Protein AF-A0A8B9MNI0-F1 (afdb_monomer)

Structure (mmCIF, N/CA/C/O backbone):
data_AF-A0A8B9MNI0-F1
#
_entry.id   AF-A0A8B9MNI0-F1
#
loop_
_atom_site.group_PDB
_atom_site.id
_atom_site.type_symbol
_atom_site.label_atom_id
_atom_site.label_alt_id
_atom_site.label_comp_id
_atom_site.label_asym_id
_atom_site.label_entity_id
_atom_site.label_seq_id
_atom_site.pdbx_PDB_ins_code
_atom_site.Cartn_x
_atom_site.Cartn_y
_atom_site.Cartn_z
_atom_site.occupancy
_atom_site.B_iso_or_equiv
_atom_site.auth_seq_id
_atom_site.auth_comp_id
_atom_site.auth_asym_id
_atom_site.auth_atom_id
_atom_site.pdbx_PDB_model_num
ATOM 1 N N . MET A 1 1 ? -23.348 50.664 48.164 1.00 46.22 1 MET A N 1
ATOM 2 C CA . MET A 1 1 ? -23.813 49.387 47.582 1.00 46.22 1 MET A CA 1
ATOM 3 C C . MET A 1 1 ? -23.231 49.231 46.177 1.00 46.22 1 MET A C 1
ATOM 5 O O . MET A 1 1 ? -23.722 49.906 45.283 1.00 46.22 1 MET A O 1
ATOM 9 N N . PRO A 1 2 ? -22.186 48.412 45.959 1.00 49.03 2 PRO A N 1
ATOM 10 C CA . PRO A 1 2 ? -21.732 48.058 44.617 1.00 49.03 2 PRO A CA 1
ATOM 11 C C . PRO A 1 2 ? -21.825 46.535 44.429 1.00 49.03 2 PRO A C 1
ATOM 13 O O . PRO A 1 2 ? -20.986 45.795 44.926 1.00 49.03 2 PRO A O 1
ATOM 16 N N . GLY A 1 3 ? -22.872 46.048 43.762 1.00 51.72 3 GLY A N 1
ATOM 17 C CA . GLY A 1 3 ? -23.074 44.598 43.608 1.00 51.72 3 GLY A CA 1
ATOM 18 C C . GLY A 1 3 ? -23.876 44.162 42.386 1.00 51.72 3 GLY A C 1
ATOM 19 O O . GLY A 1 3 ? -24.250 43.001 42.310 1.00 51.72 3 GLY A O 1
ATOM 20 N N . CYS A 1 4 ? -24.163 45.058 41.435 1.00 55.59 4 CYS A N 1
ATOM 21 C CA . CYS A 1 4 ? -25.087 44.751 40.334 1.00 55.59 4 CYS A CA 1
ATOM 22 C C . CYS A 1 4 ? -24.452 44.694 38.932 1.00 55.59 4 CYS A C 1
ATOM 24 O O . CYS A 1 4 ? -25.080 44.175 38.018 1.00 55.59 4 CYS A O 1
ATOM 26 N N . SER A 1 5 ? -23.212 45.159 38.728 1.00 55.00 5 SER A N 1
ATOM 27 C CA . SER A 1 5 ? -22.658 45.289 37.362 1.00 55.00 5 SER A CA 1
ATOM 28 C C . SER A 1 5 ? -21.846 44.099 36.845 1.00 55.00 5 SER A C 1
ATOM 30 O O . SER A 1 5 ? -21.595 44.037 35.647 1.00 55.00 5 SER A O 1
ATOM 32 N N . VAL A 1 6 ? -21.440 43.143 37.688 1.00 53.91 6 VAL A N 1
ATOM 33 C CA . VAL A 1 6 ? -20.557 42.043 37.238 1.00 53.91 6 VAL A CA 1
ATOM 34 C C . VAL A 1 6 ? -21.345 40.847 36.681 1.00 53.91 6 VAL A C 1
ATOM 36 O O . VAL A 1 6 ? -20.860 40.160 35.786 1.00 53.91 6 VAL A O 1
ATOM 39 N N . LEU A 1 7 ? -22.595 40.630 37.117 1.00 50.59 7 LEU A N 1
ATOM 40 C CA . LEU A 1 7 ? -23.415 39.512 36.623 1.00 50.59 7 LEU A CA 1
ATOM 41 C C . LEU A 1 7 ? -23.910 39.695 35.178 1.00 50.59 7 LEU A C 1
ATOM 43 O O . LEU A 1 7 ? -24.101 38.707 34.474 1.00 50.59 7 LEU A O 1
ATOM 47 N N . ALA A 1 8 ? -24.087 40.934 34.712 1.00 51.97 8 ALA A N 1
ATOM 48 C CA . ALA A 1 8 ? -24.605 41.191 33.368 1.00 51.97 8 ALA A CA 1
ATOM 49 C C . ALA A 1 8 ? -23.581 40.883 32.258 1.00 51.97 8 ALA A C 1
ATOM 51 O O . ALA A 1 8 ? -23.971 40.511 31.155 1.00 51.97 8 ALA A O 1
ATOM 52 N N . LEU A 1 9 ? -22.274 40.981 32.542 1.00 50.59 9 LEU A N 1
ATOM 53 C CA . LEU A 1 9 ? -21.228 40.743 31.538 1.00 50.59 9 LEU A CA 1
ATOM 54 C C . LEU A 1 9 ? -20.961 39.246 31.289 1.00 50.59 9 LEU A C 1
ATOM 56 O O . LEU A 1 9 ? -20.555 38.871 30.193 1.00 50.59 9 LEU A O 1
ATOM 60 N N . ALA A 1 10 ? -21.224 38.383 32.277 1.00 52.00 10 ALA A N 1
ATOM 61 C CA . ALA A 1 10 ? -21.021 36.937 32.153 1.00 52.00 10 ALA A CA 1
ATOM 62 C C . ALA A 1 10 ? -22.116 36.242 31.319 1.00 52.00 10 ALA A C 1
ATOM 64 O O . ALA A 1 10 ? -21.840 35.242 30.659 1.00 52.00 10 ALA A O 1
ATOM 65 N N . LEU A 1 11 ? -23.343 36.782 31.297 1.00 51.12 11 LEU A N 1
ATOM 66 C CA . LEU A 1 11 ? -24.451 36.197 30.530 1.00 51.12 11 LEU A CA 1
ATOM 67 C C . LEU A 1 11 ? -24.366 36.467 29.017 1.00 51.12 11 LEU A C 1
ATOM 69 O O . LEU A 1 11 ? -24.890 35.684 28.229 1.00 51.12 11 LEU A O 1
ATOM 73 N N . VAL A 1 12 ? -23.692 37.541 28.593 1.00 51.78 12 VAL A N 1
ATOM 74 C CA . VAL A 1 12 ? -23.617 37.930 27.170 1.00 51.78 12 VAL A CA 1
ATOM 75 C C . VAL A 1 12 ? -22.608 37.076 26.385 1.00 51.78 12 VAL A C 1
ATOM 77 O O . VAL A 1 12 ? -22.742 36.922 25.174 1.00 51.78 12 VAL A O 1
ATOM 80 N N . LEU A 1 13 ? -21.646 36.433 27.058 1.00 50.34 13 LEU A N 1
ATOM 81 C CA . LEU A 1 13 ? -20.639 35.591 26.398 1.00 50.34 13 LEU A CA 1
ATOM 82 C C . LEU A 1 13 ? -21.162 34.199 25.976 1.00 50.34 13 LEU A C 1
ATOM 84 O O . LEU A 1 13 ? -20.493 33.509 25.213 1.00 50.34 13 LEU A O 1
ATOM 88 N N . CYS A 1 14 ? -22.351 33.787 26.436 1.00 53.28 14 CYS A N 1
ATOM 89 C CA . CYS A 1 14 ? -22.938 32.466 26.150 1.00 53.28 14 CYS A CA 1
ATOM 90 C C . CYS A 1 14 ? -23.853 32.421 24.909 1.00 53.28 14 CYS A C 1
ATOM 92 O O . CYS A 1 14 ? -24.431 31.377 24.623 1.00 53.28 14 CYS A O 1
ATOM 94 N N . LEU A 1 15 ? -24.002 33.529 24.173 1.00 57.31 15 LEU A N 1
ATOM 95 C CA . LEU A 1 15 ? -24.895 33.632 23.007 1.00 57.31 15 LEU A CA 1
ATOM 96 C C . LEU A 1 15 ? -24.154 33.769 21.670 1.00 57.31 15 LEU A C 1
ATOM 98 O O . LEU A 1 15 ? -24.774 34.093 20.658 1.00 57.31 15 LEU A O 1
ATOM 102 N N . LEU A 1 16 ? -22.839 33.532 21.635 1.00 61.72 16 LEU A N 1
ATOM 103 C CA . LEU A 1 16 ? -22.130 33.459 20.361 1.00 61.72 16 LEU A CA 1
ATOM 104 C C . LEU A 1 16 ? -22.585 32.181 19.634 1.00 61.72 16 LEU A C 1
ATOM 106 O O . LEU A 1 16 ? -22.369 31.089 20.165 1.00 61.72 16 LEU A O 1
ATOM 110 N N . PRO A 1 17 ? -23.231 32.281 18.455 1.00 66.38 17 PRO A N 1
ATOM 111 C CA . PRO A 1 17 ? -23.591 31.101 17.684 1.00 66.38 17 PRO A CA 1
ATOM 112 C C . PRO A 1 17 ? -22.322 30.285 17.405 1.00 66.38 17 PRO A C 1
ATOM 114 O O . PRO A 1 17 ? -21.260 30.884 17.188 1.00 66.38 17 PRO A O 1
ATOM 117 N N . PRO A 1 18 ? -22.397 28.939 17.428 1.00 66.81 18 PRO A N 1
ATOM 118 C CA . PRO A 1 18 ? -21.243 28.106 17.133 1.00 66.81 18 PRO A CA 1
ATOM 119 C C . PRO A 1 18 ? -20.629 28.573 15.816 1.00 66.81 18 PRO A C 1
ATOM 121 O O . PRO A 1 18 ? -21.330 28.751 14.817 1.00 66.81 18 PRO A O 1
ATOM 124 N N . CYS A 1 19 ? -19.318 28.829 15.842 1.00 79.00 19 CYS A N 1
ATOM 125 C CA . CYS A 1 19 ? -18.579 29.223 14.652 1.00 79.00 19 CYS A CA 1
ATOM 126 C C . CYS A 1 19 ? -18.910 28.231 13.531 1.00 79.00 19 CYS A C 1
ATOM 128 O O . CYS A 1 19 ? -18.904 27.020 13.757 1.00 79.00 19 CYS A O 1
ATOM 130 N N . THR A 1 20 ? -19.204 28.724 12.329 1.00 81.62 20 THR A N 1
ATOM 131 C CA . THR A 1 20 ? -19.620 27.892 11.186 1.00 81.62 20 THR A CA 1
ATOM 132 C C . THR A 1 20 ? -18.662 26.722 10.941 1.00 81.62 20 THR A C 1
ATOM 134 O O . THR A 1 20 ? -19.099 25.616 10.634 1.00 81.62 20 THR A O 1
ATOM 137 N N . GLY A 1 21 ? -17.360 26.923 11.174 1.00 81.75 21 GLY A N 1
ATOM 138 C CA . GLY A 1 21 ? -16.347 25.868 11.098 1.00 81.75 21 GLY A CA 1
ATOM 139 C C . GLY A 1 21 ? -16.541 24.725 12.103 1.00 81.75 21 GLY A C 1
ATOM 140 O O . GLY A 1 21 ? -16.346 23.567 11.742 1.00 81.75 21 GLY A O 1
ATOM 141 N N . GLN A 1 22 ? -16.973 25.019 13.333 1.00 86.88 22 GLN A N 1
ATOM 142 C CA . GLN A 1 22 ? -17.265 24.002 14.349 1.00 86.88 22 GLN A CA 1
ATOM 143 C C . GLN A 1 22 ? -18.490 23.172 13.950 1.00 86.88 22 GLN A C 1
ATOM 145 O O . GLN A 1 22 ? -18.445 21.947 14.002 1.00 86.88 22 GLN A O 1
ATOM 150 N N . HIS A 1 23 ? -19.531 23.831 13.440 1.00 91.25 23 HIS A N 1
ATOM 151 C CA . HIS A 1 23 ? -20.717 23.153 12.919 1.00 91.25 23 HIS A CA 1
ATOM 152 C C . HIS A 1 23 ? -20.380 22.224 11.737 1.00 91.25 23 HIS A C 1
ATOM 154 O O . HIS A 1 23 ? -20.809 21.073 11.704 1.00 91.25 23 HIS A O 1
ATOM 160 N N . HIS A 1 24 ? -19.569 22.680 10.773 1.00 94.62 24 HIS A N 1
ATOM 161 C CA . HIS A 1 24 ? -19.141 21.833 9.650 1.00 94.62 24 HIS A CA 1
ATOM 162 C C . HIS A 1 24 ? -18.286 20.644 10.091 1.00 94.62 24 HIS A C 1
ATOM 164 O O . HIS A 1 24 ? -18.394 19.563 9.513 1.00 94.62 24 HIS A O 1
ATOM 170 N N . ARG A 1 25 ? -17.448 20.829 11.116 1.00 94.50 25 ARG A N 1
ATOM 171 C CA . ARG A 1 25 ? -16.658 19.745 11.697 1.00 94.50 25 ARG A CA 1
ATOM 172 C C . ARG A 1 25 ? -17.546 18.693 12.358 1.00 94.50 25 ARG A C 1
ATOM 174 O O . ARG A 1 25 ? -17.374 17.512 12.076 1.00 94.50 25 ARG A O 1
ATOM 181 N N . GLU A 1 26 ? -18.480 19.111 13.206 1.00 95.00 26 GLU A N 1
ATOM 182 C CA . GLU A 1 26 ? -19.417 18.207 13.885 1.00 95.00 26 GLU A CA 1
ATOM 183 C C . GLU A 1 26 ? -20.261 17.425 12.875 1.00 95.00 26 GLU A C 1
ATOM 185 O O . GLU A 1 26 ? -20.434 16.214 13.008 1.00 95.00 26 GLU A O 1
ATOM 190 N N . GLU A 1 27 ? -20.711 18.090 11.808 1.00 95.94 27 GLU A N 1
ATOM 191 C CA . GLU A 1 27 ? -21.435 17.437 10.720 1.00 95.94 27 GLU A CA 1
ATOM 192 C C . GLU A 1 27 ? -20.565 16.409 9.980 1.00 95.94 27 GLU A C 1
ATOM 194 O O . GLU A 1 27 ? -21.020 15.297 9.700 1.00 95.94 27 GLU A O 1
ATOM 199 N N . ALA A 1 28 ? -19.296 16.729 9.711 1.00 96.88 28 ALA A N 1
ATOM 200 C CA . ALA A 1 28 ? -18.362 15.779 9.114 1.00 96.88 28 ALA A CA 1
ATOM 201 C C . ALA A 1 28 ? -18.136 14.558 10.023 1.00 96.88 28 ALA A C 1
ATOM 203 O O . ALA A 1 28 ? -18.229 13.423 9.554 1.00 96.88 28 ALA A O 1
ATOM 204 N N . GLU A 1 29 ? -17.891 14.761 11.320 1.00 96.12 29 GLU A N 1
ATOM 205 C CA . GLU A 1 29 ? -17.715 13.680 12.305 1.00 96.12 29 GLU A CA 1
ATOM 206 C C . GLU A 1 29 ? -18.982 12.806 12.409 1.00 96.12 29 GLU A C 1
ATOM 208 O O . GLU A 1 29 ? -18.899 11.570 12.430 1.00 96.12 29 GLU A O 1
ATOM 213 N N . ARG A 1 30 ? -20.173 13.421 12.372 1.00 96.00 30 ARG A N 1
ATOM 214 C CA . ARG A 1 30 ? -21.464 12.716 12.348 1.00 96.00 30 ARG A CA 1
ATOM 215 C C . ARG A 1 30 ? -21.604 11.829 11.110 1.00 96.00 30 ARG A C 1
ATOM 217 O O . ARG A 1 30 ? -21.964 10.656 11.240 1.00 96.00 30 ARG A O 1
ATOM 224 N N . ILE A 1 31 ? -21.300 12.354 9.921 1.00 97.00 31 ILE A N 1
ATOM 225 C CA . ILE A 1 31 ? -21.330 11.581 8.669 1.00 97.00 31 ILE A CA 1
ATOM 226 C C . ILE A 1 31 ? -20.333 10.422 8.751 1.00 97.00 31 ILE A C 1
ATOM 228 O O . ILE A 1 31 ? -20.716 9.268 8.539 1.00 97.00 31 ILE A O 1
ATOM 232 N N . MET A 1 32 ? -19.086 10.699 9.135 1.00 96.81 32 MET A N 1
ATOM 233 C CA . MET A 1 32 ? -18.009 9.705 9.169 1.00 96.81 32 MET A CA 1
ATOM 234 C C . MET A 1 32 ? -18.203 8.615 10.233 1.00 96.81 32 MET A C 1
ATOM 236 O O . MET A 1 32 ? -17.633 7.534 10.119 1.00 96.81 32 MET A O 1
ATOM 240 N N . THR A 1 33 ? -19.047 8.847 11.240 1.00 91.81 33 THR A N 1
ATOM 241 C CA . THR A 1 33 ? -19.451 7.805 12.201 1.00 91.81 33 THR A CA 1
ATOM 242 C C . THR A 1 33 ? -20.285 6.698 11.540 1.00 91.81 33 THR A C 1
ATOM 244 O O . THR A 1 33 ? -20.232 5.548 11.969 1.00 91.81 33 THR A O 1
ATOM 247 N N . THR A 1 34 ? -21.037 7.027 10.484 1.00 90.81 34 THR A N 1
ATOM 248 C CA . THR A 1 34 ? -21.865 6.065 9.726 1.00 90.81 34 THR A CA 1
ATOM 249 C C . THR A 1 34 ? -21.247 5.662 8.391 1.00 90.81 34 THR A C 1
ATOM 251 O O . THR A 1 34 ? -21.495 4.561 7.908 1.00 90.81 34 THR A O 1
ATOM 254 N N . THR A 1 35 ? -20.421 6.536 7.813 1.00 94.50 35 THR A N 1
ATOM 255 C CA . THR A 1 35 ? -19.722 6.328 6.540 1.00 94.50 35 THR A CA 1
ATOM 256 C C . THR A 1 35 ? -18.230 6.625 6.723 1.00 94.50 35 THR A C 1
ATOM 258 O O . THR A 1 35 ? -17.768 7.701 6.339 1.00 94.50 35 THR A O 1
ATOM 261 N N . PRO A 1 36 ? -17.469 5.710 7.350 1.00 96.62 36 PRO A N 1
ATOM 262 C CA . PRO A 1 36 ? -16.041 5.903 7.565 1.00 96.62 36 PRO A CA 1
ATOM 263 C C . PRO A 1 36 ? -15.267 6.078 6.255 1.00 96.62 36 PRO A C 1
ATOM 265 O O . PRO A 1 36 ? -15.647 5.540 5.211 1.00 96.62 36 PRO A O 1
ATOM 268 N N . VAL A 1 37 ? -14.130 6.771 6.324 1.00 97.75 37 VAL A N 1
ATOM 269 C CA . VAL A 1 37 ? -13.224 6.915 5.178 1.00 97.75 37 VAL A CA 1
ATOM 270 C C . VAL A 1 37 ? -12.655 5.555 4.770 1.00 97.75 37 VAL A C 1
ATOM 272 O O . VAL A 1 37 ? -12.216 4.776 5.620 1.00 97.75 37 VAL A O 1
ATOM 275 N N . ILE A 1 38 ? -12.623 5.310 3.456 1.00 98.00 38 ILE A N 1
ATOM 276 C CA . ILE A 1 38 ? -11.788 4.282 2.828 1.00 98.00 38 ILE A CA 1
ATOM 277 C C . ILE A 1 38 ? -10.636 4.997 2.130 1.00 98.00 38 ILE A C 1
ATOM 279 O O . ILE A 1 38 ? -10.802 5.539 1.033 1.00 98.00 38 ILE A O 1
ATOM 283 N N . ASP A 1 39 ? -9.474 5.012 2.773 1.00 97.75 39 ASP A N 1
ATOM 284 C CA . ASP A 1 39 ? -8.270 5.562 2.167 1.00 97.75 39 ASP A CA 1
ATOM 285 C C . ASP A 1 39 ? -7.639 4.547 1.203 1.00 97.75 39 ASP A C 1
ATOM 287 O O . ASP A 1 39 ? -7.612 3.337 1.447 1.00 97.75 39 ASP A O 1
ATOM 291 N N . GLY A 1 40 ? -7.178 5.046 0.057 1.00 93.31 40 GLY A N 1
ATOM 292 C CA . GLY A 1 40 ? -6.722 4.189 -1.031 1.00 93.31 40 GLY A CA 1
ATOM 293 C C . GLY A 1 40 ? -5.228 3.923 -1.073 1.00 93.31 40 GLY A C 1
ATOM 294 O O . GLY A 1 40 ? -4.828 3.183 -1.966 1.00 93.31 40 GLY A O 1
ATOM 295 N N . HIS A 1 41 ? -4.420 4.550 -0.213 1.00 97.12 41 HIS A N 1
ATOM 296 C CA . HIS A 1 41 ? -2.971 4.397 -0.264 1.00 97.12 41 HIS A CA 1
ATOM 297 C C . HIS A 1 41 ? -2.271 4.927 1.000 1.00 97.12 41 HIS A C 1
ATOM 299 O O . HIS A 1 41 ? -2.224 6.133 1.234 1.00 97.12 41 HIS A O 1
ATOM 305 N N . ASN A 1 42 ? -1.652 4.038 1.784 1.00 98.50 42 ASN A N 1
ATOM 306 C CA . ASN A 1 42 ? -0.872 4.420 2.966 1.00 98.50 42 ASN A CA 1
ATOM 307 C C . ASN A 1 42 ? 0.400 3.573 3.112 1.00 98.50 42 ASN A C 1
ATOM 309 O O . ASN A 1 42 ? 0.327 2.348 3.236 1.00 98.50 42 ASN A O 1
ATOM 313 N N . ASP A 1 43 ? 1.551 4.244 3.167 1.00 98.44 43 ASP A N 1
ATOM 314 C CA . ASP A 1 43 ? 2.895 3.650 3.228 1.00 98.44 43 ASP A CA 1
ATOM 315 C C . ASP A 1 43 ? 3.362 3.242 4.635 1.00 98.44 43 ASP A C 1
ATOM 317 O O . ASP A 1 43 ? 4.564 3.132 4.901 1.00 98.44 43 ASP A O 1
ATOM 321 N N . LEU A 1 44 ? 2.448 3.009 5.585 1.00 98.75 44 LEU A N 1
ATOM 322 C CA . LEU A 1 44 ? 2.832 2.485 6.900 1.00 98.75 44 LEU A CA 1
ATOM 323 C C . LEU A 1 44 ? 3.696 1.205 6.805 1.00 98.75 44 LEU A C 1
ATOM 325 O O . LEU A 1 44 ? 4.701 1.156 7.518 1.00 98.75 44 LEU A O 1
ATOM 329 N N . PRO A 1 45 ? 3.418 0.216 5.924 1.00 98.75 45 PRO A N 1
ATOM 330 C CA . PRO A 1 45 ? 4.290 -0.953 5.772 1.00 98.75 45 PRO A CA 1
ATOM 331 C C . PRO A 1 45 ? 5.735 -0.592 5.408 1.00 98.75 45 PRO A C 1
ATOM 333 O O . PRO A 1 45 ? 6.676 -1.195 5.924 1.00 98.75 45 PRO A O 1
ATOM 336 N N . TRP A 1 46 ? 5.942 0.427 4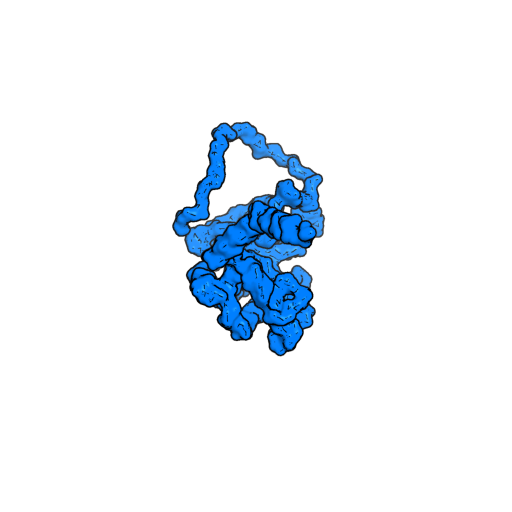.568 1.00 98.62 46 TRP A N 1
ATOM 337 C CA . TRP A 1 46 ? 7.282 0.914 4.234 1.00 98.62 46 TRP A CA 1
ATOM 338 C C . TRP A 1 46 ? 7.984 1.551 5.441 1.00 98.62 46 TRP A C 1
ATOM 340 O O . TRP A 1 46 ? 9.179 1.338 5.656 1.00 98.62 46 TRP A O 1
ATOM 350 N N . GLN A 1 47 ? 7.249 2.291 6.278 1.00 98.62 47 GLN A N 1
ATOM 351 C CA . GLN A 1 47 ? 7.800 2.840 7.524 1.00 98.62 47 GLN A CA 1
ATOM 352 C C . GLN A 1 47 ? 8.206 1.737 8.507 1.00 98.62 47 GLN A C 1
ATOM 354 O O . GLN A 1 47 ? 9.248 1.862 9.153 1.00 98.62 47 GLN A O 1
ATOM 359 N N . LEU A 1 48 ? 7.422 0.659 8.600 1.00 98.69 48 LEU A N 1
ATOM 360 C CA . LEU A 1 48 ? 7.729 -0.492 9.453 1.00 98.69 48 LEU A CA 1
ATOM 361 C C . LEU A 1 48 ? 9.000 -1.218 8.995 1.00 98.69 48 LEU A C 1
ATOM 363 O O . LEU A 1 48 ? 9.843 -1.562 9.830 1.00 98.69 48 LEU A O 1
ATOM 367 N N . LEU A 1 49 ? 9.195 -1.359 7.682 1.00 98.50 49 LEU A N 1
ATOM 368 C CA . LEU A 1 49 ? 10.435 -1.888 7.119 1.00 98.50 49 LEU A CA 1
ATOM 369 C C . LEU A 1 49 ? 11.616 -0.964 7.427 1.00 98.50 49 LEU A C 1
ATOM 371 O O . LEU A 1 49 ? 12.594 -1.394 8.032 1.00 98.50 49 LEU A O 1
ATOM 375 N N . LYS A 1 50 ? 11.522 0.322 7.071 1.00 98.12 50 LYS A N 1
ATOM 376 C CA . LYS A 1 50 ? 12.635 1.271 7.234 1.00 98.12 50 LYS A CA 1
ATOM 377 C C . LYS A 1 50 ? 13.079 1.462 8.680 1.00 98.12 50 LYS A C 1
ATOM 379 O O . LYS A 1 50 ? 14.268 1.639 8.921 1.00 98.12 50 LYS A O 1
ATOM 384 N N . LYS A 1 51 ? 12.135 1.524 9.621 1.00 98.19 51 LYS A N 1
ATOM 385 C CA . LYS A 1 51 ? 12.431 1.856 11.023 1.00 98.19 51 LYS A CA 1
ATOM 386 C C . LYS A 1 51 ? 12.760 0.625 11.860 1.00 98.19 51 LYS A C 1
ATOM 388 O O . LYS A 1 51 ? 13.556 0.734 12.784 1.00 98.19 51 LYS A O 1
ATOM 393 N N . PHE A 1 52 ? 12.151 -0.520 11.551 1.00 98.38 52 PHE A N 1
ATOM 394 C CA . PHE A 1 52 ? 12.164 -1.689 12.438 1.00 98.38 52 PHE A CA 1
ATOM 395 C C . PHE A 1 52 ? 12.519 -2.993 11.723 1.00 98.38 52 PHE A C 1
ATOM 397 O O . PHE A 1 52 ? 12.461 -4.059 12.333 1.00 98.38 52 PHE A O 1
ATOM 404 N N . ASN A 1 53 ? 12.845 -2.941 10.429 1.00 98.38 53 ASN A N 1
ATOM 405 C CA . ASN A 1 53 ? 13.066 -4.119 9.597 1.00 98.38 53 ASN A CA 1
ATOM 406 C C . ASN A 1 53 ? 11.923 -5.151 9.734 1.00 98.38 53 ASN A C 1
ATOM 408 O O . ASN A 1 53 ? 12.163 -6.344 9.902 1.00 98.38 53 ASN A O 1
ATOM 412 N N . ASN A 1 54 ? 10.673 -4.665 9.764 1.00 98.56 54 ASN A N 1
ATOM 413 C CA . ASN A 1 54 ? 9.440 -5.451 9.936 1.00 98.56 54 ASN A CA 1
ATOM 414 C C . ASN A 1 54 ? 9.304 -6.251 11.253 1.00 98.56 54 ASN A C 1
ATOM 416 O O . ASN A 1 54 ? 8.417 -7.111 11.376 1.00 98.56 54 ASN A O 1
ATOM 420 N N . GLN A 1 55 ? 10.113 -5.946 12.272 1.00 98.56 55 GLN A N 1
ATOM 421 C CA . GLN A 1 55 ? 10.036 -6.562 13.600 1.00 98.56 55 GLN A CA 1
ATOM 422 C C . GLN A 1 55 ? 8.921 -5.931 14.453 1.00 98.56 55 GLN A C 1
ATOM 424 O O . GLN A 1 55 ? 9.159 -5.104 15.328 1.00 98.56 55 GLN A O 1
ATOM 429 N N . LEU A 1 56 ? 7.675 -6.356 14.220 1.00 98.19 56 LEU A N 1
ATOM 430 C CA . LEU A 1 56 ? 6.473 -5.780 14.854 1.00 98.19 56 LEU A CA 1
ATOM 431 C C . LEU A 1 56 ? 6.385 -5.957 16.380 1.00 98.19 56 LEU A C 1
ATOM 433 O O . LEU A 1 56 ? 5.545 -5.332 17.019 1.00 98.19 56 LEU A O 1
ATOM 437 N N . ARG A 1 57 ? 7.212 -6.830 16.967 1.00 97.00 57 ARG A N 1
ATOM 438 C CA . ARG A 1 57 ? 7.230 -7.087 18.417 1.00 97.00 57 ARG A CA 1
ATOM 439 C C . ARG A 1 57 ? 8.173 -6.163 19.188 1.00 97.00 57 ARG A C 1
ATOM 441 O O . ARG A 1 57 ? 8.185 -6.227 20.414 1.00 97.00 57 ARG A O 1
ATOM 448 N N . LEU A 1 58 ? 8.947 -5.324 18.497 1.00 97.75 58 LEU A N 1
ATOM 449 C CA . LEU A 1 58 ? 9.740 -4.289 19.153 1.00 97.75 58 LEU A CA 1
ATOM 450 C C . LEU A 1 58 ? 8.801 -3.278 19.836 1.00 97.75 58 LEU A C 1
ATOM 452 O O . LEU A 1 58 ? 7.821 -2.861 19.210 1.00 97.75 58 LEU A O 1
ATOM 456 N N . PRO A 1 59 ? 9.068 -2.861 21.087 1.00 97.19 59 PRO A N 1
ATOM 457 C CA . PRO A 1 59 ? 8.243 -1.871 21.782 1.00 97.19 59 PRO A CA 1
ATOM 458 C C . PRO A 1 59 ? 8.039 -0.576 20.983 1.00 97.19 59 PRO A C 1
ATOM 460 O O . PRO A 1 59 ? 6.946 -0.010 20.983 1.00 97.19 59 PRO A O 1
ATOM 463 N N . GLU A 1 60 ? 9.063 -0.141 20.249 1.00 97.12 60 GLU A N 1
ATOM 464 C CA . GLU A 1 60 ? 9.068 1.067 19.418 1.00 97.12 60 GLU A CA 1
ATOM 465 C C . GLU A 1 60 ? 8.185 0.933 18.168 1.00 97.12 60 GLU A C 1
ATOM 467 O O . GLU A 1 60 ? 7.717 1.938 17.630 1.00 97.12 60 GLU A O 1
ATOM 472 N N . ALA A 1 61 ? 7.925 -0.301 17.722 1.00 97.81 61 ALA A N 1
ATOM 473 C CA . ALA A 1 61 ? 7.045 -0.613 16.597 1.00 97.81 61 ALA A CA 1
ATOM 474 C C . ALA A 1 61 ? 5.568 -0.744 17.013 1.00 97.81 61 ALA A C 1
ATOM 476 O O . ALA A 1 61 ? 4.709 -0.989 16.163 1.00 97.81 61 ALA A O 1
ATOM 477 N N . ASN A 1 62 ? 5.248 -0.582 18.303 1.00 98.38 62 ASN A N 1
ATOM 478 C CA . ASN A 1 62 ? 3.894 -0.774 18.799 1.00 98.38 62 ASN A CA 1
ATOM 479 C C . ASN A 1 62 ? 2.928 0.274 18.225 1.00 98.38 62 ASN A C 1
ATOM 481 O O . ASN A 1 62 ? 2.963 1.441 18.609 1.00 98.38 62 ASN A O 1
ATOM 485 N N . LEU A 1 63 ? 1.997 -0.145 17.368 1.00 98.50 63 LEU A N 1
ATOM 486 C CA . LEU A 1 63 ? 1.094 0.750 16.639 1.00 98.50 63 LEU A CA 1
ATOM 487 C C . LEU A 1 63 ? 0.116 1.543 17.515 1.00 98.50 63 LEU A C 1
ATOM 489 O O . LEU A 1 63 ? -0.466 2.513 17.029 1.00 98.50 63 LEU A O 1
ATOM 493 N N . THR A 1 64 ? -0.079 1.185 18.787 1.00 98.38 64 THR A N 1
ATOM 494 C CA . THR A 1 64 ? -0.877 2.010 19.712 1.00 98.38 64 THR A CA 1
ATOM 495 C C . THR A 1 64 ? -0.101 3.213 20.246 1.00 98.38 64 THR A C 1
ATOM 497 O O . THR A 1 64 ? -0.713 4.226 20.581 1.00 98.38 64 THR A O 1
ATOM 500 N N . LEU A 1 65 ? 1.230 3.117 20.285 1.00 97.94 65 LEU A N 1
ATOM 501 C CA . LEU A 1 65 ? 2.144 4.129 20.825 1.00 97.94 65 LEU A CA 1
ATOM 502 C C . LEU A 1 65 ? 3.071 4.729 19.757 1.00 97.94 65 LEU A C 1
ATOM 504 O O . LEU A 1 65 ? 3.784 5.691 20.038 1.00 97.94 65 LEU A O 1
ATOM 508 N N . LEU A 1 66 ? 3.052 4.183 18.537 1.00 97.75 66 LEU A N 1
ATOM 509 C CA . LEU A 1 66 ? 3.949 4.558 17.452 1.00 97.75 66 LEU A CA 1
ATOM 510 C C . LEU A 1 66 ? 3.863 6.060 17.180 1.00 97.75 66 LEU A C 1
ATOM 512 O O . LEU A 1 66 ? 2.784 6.611 16.938 1.00 97.75 66 LEU A O 1
ATOM 516 N N . ASN A 1 67 ? 5.019 6.712 17.179 1.00 94.06 67 ASN A N 1
ATOM 517 C CA . ASN A 1 67 ? 5.148 8.132 16.896 1.00 94.06 67 ASN A CA 1
ATOM 518 C C . ASN A 1 67 ? 6.173 8.380 15.777 1.00 94.06 67 ASN A C 1
ATOM 520 O O . ASN A 1 67 ? 6.925 7.487 15.391 1.00 94.06 67 ASN A O 1
ATOM 524 N N . GLY A 1 68 ? 6.187 9.590 15.214 1.00 94.12 68 GLY A N 1
ATOM 525 C CA . GLY A 1 68 ? 7.063 9.924 14.081 1.00 94.12 68 GLY A CA 1
ATOM 526 C C . GLY A 1 68 ? 6.621 9.319 12.740 1.00 94.12 68 GLY A C 1
ATOM 527 O O . GLY A 1 68 ? 7.416 9.238 11.806 1.00 94.12 68 GLY A O 1
ATOM 528 N N . THR A 1 69 ? 5.360 8.891 12.652 1.00 97.56 69 THR A N 1
ATOM 529 C CA . THR A 1 69 ? 4.651 8.486 11.430 1.00 97.56 69 THR A CA 1
ATOM 530 C C . THR A 1 69 ? 3.316 9.231 11.339 1.00 97.56 69 THR A C 1
ATOM 532 O O . THR A 1 69 ? 2.758 9.669 12.355 1.00 97.56 69 THR A O 1
ATOM 535 N N . HIS A 1 70 ? 2.758 9.361 10.134 1.00 98.19 70 HIS A N 1
ATOM 536 C CA . HIS A 1 70 ? 1.396 9.888 9.956 1.00 98.19 70 HIS A CA 1
ATOM 537 C C . HIS A 1 70 ? 0.325 8.913 10.462 1.00 98.19 70 HIS A C 1
ATOM 539 O O . HIS A 1 70 ? -0.754 9.341 10.863 1.00 98.19 70 HIS A O 1
ATOM 545 N N . THR A 1 71 ? 0.652 7.621 10.531 1.00 98.56 71 THR A N 1
ATOM 546 C CA . THR A 1 71 ? -0.299 6.554 10.851 1.00 98.56 71 THR A CA 1
ATOM 547 C C . THR A 1 71 ? 0.082 5.834 12.141 1.00 98.56 71 THR A C 1
ATOM 549 O O . THR A 1 71 ? 1.205 5.355 12.287 1.00 98.56 71 THR A O 1
ATOM 552 N N . ASN A 1 72 ? -0.874 5.745 13.063 1.00 98.62 72 ASN A N 1
ATOM 553 C CA . ASN A 1 72 ? -0.885 4.844 14.216 1.00 98.62 72 ASN A CA 1
ATOM 554 C C . ASN A 1 72 ? -2.357 4.538 14.574 1.00 98.62 72 ASN A C 1
ATOM 556 O O . ASN A 1 72 ? -3.265 5.172 14.027 1.00 98.62 72 ASN A O 1
ATOM 560 N N . ILE A 1 73 ? -2.615 3.587 15.474 1.00 98.75 73 ILE A N 1
ATOM 561 C CA . ILE A 1 73 ? -3.984 3.152 15.806 1.00 98.75 73 ILE A CA 1
ATOM 562 C C . ILE A 1 73 ? -4.849 4.315 16.341 1.00 98.75 73 ILE A C 1
ATOM 564 O O . ILE A 1 73 ? -5.934 4.538 15.798 1.00 98.75 73 ILE A O 1
ATOM 568 N N . PRO A 1 74 ? -4.401 5.122 17.328 1.00 98.62 74 PRO A N 1
ATOM 569 C CA . PRO A 1 74 ? -5.179 6.271 17.794 1.00 98.62 74 PRO A CA 1
ATOM 570 C C . PRO A 1 74 ? -5.513 7.297 16.701 1.00 98.62 74 PRO A C 1
ATOM 572 O O . PRO A 1 74 ? -6.616 7.845 16.696 1.00 98.62 74 PRO A O 1
ATOM 575 N N . LYS A 1 75 ? -4.583 7.567 15.775 1.00 98.56 75 LYS A N 1
ATOM 576 C CA . LYS A 1 75 ? -4.783 8.516 14.668 1.00 98.56 75 LYS A CA 1
ATOM 577 C C . LYS A 1 75 ? -5.814 8.002 13.666 1.00 98.56 75 LYS A C 1
ATOM 579 O O . LYS A 1 75 ? -6.660 8.788 13.255 1.00 98.56 75 LYS A O 1
ATOM 584 N N . LEU A 1 76 ? -5.797 6.707 13.333 1.00 98.56 76 LEU A N 1
ATOM 585 C CA . LEU A 1 76 ? -6.805 6.095 12.454 1.00 98.56 76 LEU A CA 1
ATOM 586 C C . LEU A 1 76 ? -8.215 6.239 13.035 1.00 98.56 76 LEU A C 1
ATOM 588 O O . LEU A 1 76 ? -9.122 6.693 12.341 1.00 98.56 76 LEU A O 1
ATOM 592 N N . HIS A 1 77 ? -8.381 5.929 14.324 1.00 97.62 77 HIS A N 1
ATOM 593 C CA . HIS A 1 77 ? -9.672 6.073 14.996 1.00 97.62 77 HIS A CA 1
ATOM 594 C C . HIS A 1 77 ? -10.130 7.532 15.065 1.00 97.62 77 HIS A C 1
ATOM 596 O O . HIS A 1 77 ? -11.280 7.824 14.750 1.00 97.62 77 HIS A O 1
ATOM 602 N N . ARG A 1 78 ? -9.232 8.460 15.420 1.00 97.00 78 ARG A N 1
ATOM 603 C CA . ARG A 1 78 ? -9.551 9.897 15.467 1.00 97.00 78 ARG A CA 1
ATOM 604 C C . ARG A 1 78 ? -9.897 10.467 14.088 1.00 97.00 78 ARG A C 1
ATOM 606 O O . ARG A 1 78 ? -10.689 11.394 14.002 1.00 97.00 78 ARG A O 1
ATOM 613 N N . GLY A 1 79 ? -9.297 9.931 13.028 1.00 97.19 79 GLY A N 1
ATOM 614 C CA . GLY A 1 79 ? -9.570 10.320 11.645 1.00 97.19 79 GLY A CA 1
ATOM 615 C C . GLY A 1 79 ? -10.792 9.642 11.025 1.00 97.19 79 GLY A C 1
ATOM 616 O O . GLY A 1 79 ? -11.022 9.835 9.838 1.00 97.19 79 GLY A O 1
ATOM 617 N N . HIS A 1 80 ? -11.544 8.834 11.784 1.00 97.69 80 HIS A N 1
ATOM 618 C CA . HIS A 1 80 ? -12.676 8.047 11.284 1.00 97.69 80 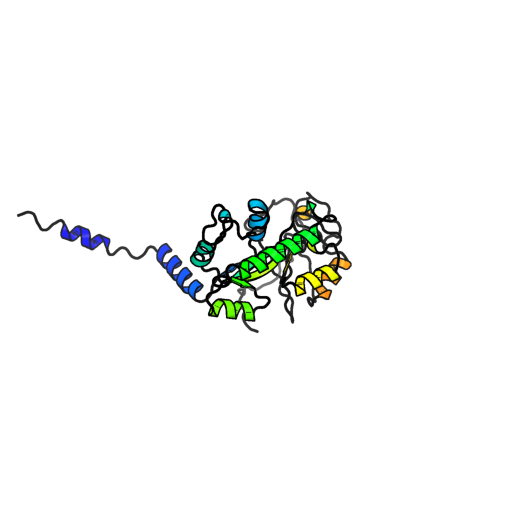HIS A CA 1
ATOM 619 C C . HIS A 1 80 ? -12.337 7.184 10.050 1.00 97.69 80 HIS A C 1
ATOM 621 O O . HIS A 1 80 ? -13.161 6.994 9.150 1.00 97.69 80 HIS A O 1
ATOM 627 N N . VAL A 1 81 ? -11.117 6.641 10.002 1.00 98.50 81 VAL A N 1
ATOM 628 C CA . VAL A 1 81 ? -10.713 5.701 8.952 1.00 98.50 81 VAL A CA 1
ATOM 629 C C . VAL A 1 81 ? -11.329 4.345 9.268 1.00 98.50 81 VAL A C 1
ATOM 631 O O . VAL A 1 81 ? -11.003 3.740 10.288 1.00 98.50 81 VAL A O 1
ATOM 634 N N . GLY A 1 82 ? -12.224 3.869 8.404 1.00 98.12 82 GLY A N 1
ATOM 635 C CA . GLY A 1 82 ? -12.821 2.536 8.522 1.00 98.12 82 GLY A CA 1
ATOM 636 C C . GLY A 1 82 ? -12.276 1.549 7.504 1.00 98.12 82 GLY A C 1
ATOM 637 O O . GLY A 1 82 ? -12.413 0.350 7.710 1.00 98.12 82 GLY A O 1
ATOM 638 N N . GLY A 1 83 ? -11.637 2.015 6.431 1.00 98.50 83 GLY A N 1
ATOM 639 C CA . GLY A 1 83 ? -10.949 1.170 5.463 1.00 98.50 83 GLY A CA 1
ATOM 640 C C . GLY A 1 83 ? -9.635 1.788 5.012 1.00 98.50 83 GLY A C 1
ATOM 641 O O . GLY A 1 83 ? -9.519 3.005 4.882 1.00 98.50 83 GLY A O 1
ATOM 642 N N . GLN A 1 84 ? -8.641 0.945 4.777 1.00 98.81 84 GLN A N 1
ATOM 643 C CA . GLN A 1 84 ? -7.315 1.357 4.355 1.00 98.81 84 GLN A CA 1
ATOM 644 C C . GLN A 1 84 ? -6.741 0.315 3.404 1.00 98.81 84 GLN A C 1
ATOM 646 O O . GLN A 1 84 ? -6.607 -0.860 3.752 1.00 98.81 84 GLN A O 1
ATOM 651 N N . PHE A 1 85 ? -6.337 0.767 2.224 1.00 98.50 85 PHE A N 1
ATOM 652 C CA . PHE A 1 85 ? -5.392 0.017 1.414 1.00 98.50 85 PHE A CA 1
ATOM 653 C C . PHE A 1 85 ? -3.969 0.330 1.871 1.00 98.50 85 PHE A C 1
ATOM 655 O O . PHE A 1 85 ? -3.501 1.468 1.773 1.00 98.50 85 PHE A O 1
ATOM 662 N N . TRP A 1 86 ? -3.299 -0.683 2.404 1.00 98.81 86 TRP A N 1
ATOM 663 C CA . TRP A 1 86 ? -1.904 -0.621 2.809 1.00 98.81 86 TRP A CA 1
ATOM 664 C C . TRP A 1 86 ? -1.016 -0.826 1.584 1.00 98.81 86 TRP A C 1
ATOM 666 O O . TRP A 1 86 ? -1.134 -1.847 0.897 1.00 98.81 86 TRP A O 1
ATOM 676 N N . SER A 1 87 ? -0.146 0.150 1.313 1.00 97.81 87 SER A N 1
ATOM 677 C CA . SER A 1 87 ? 0.784 0.079 0.188 1.00 97.81 87 SER A CA 1
ATOM 678 C C . SER A 1 87 ? 1.881 -0.940 0.481 1.00 97.81 87 SER A C 1
ATOM 680 O O . SER A 1 87 ? 2.657 -0.806 1.433 1.00 97.81 87 SER A O 1
ATOM 682 N N . VAL A 1 88 ? 1.940 -1.975 -0.349 1.00 98.38 88 VAL A N 1
ATOM 683 C CA . VAL A 1 88 ? 3.068 -2.898 -0.448 1.00 98.38 88 VAL A CA 1
ATOM 684 C C . VAL A 1 88 ? 3.978 -2.341 -1.532 1.00 98.38 88 VAL A C 1
ATOM 686 O O . VAL A 1 88 ? 3.896 -2.705 -2.705 1.00 98.38 88 VAL A O 1
ATOM 689 N N . TYR A 1 89 ? 4.800 -1.391 -1.104 1.00 98.00 89 TYR A N 1
ATOM 690 C CA . TYR A 1 89 ? 5.781 -0.698 -1.923 1.00 98.00 89 TYR A CA 1
ATOM 691 C C . TYR A 1 89 ? 7.161 -1.345 -1.804 1.00 98.00 89 TYR A C 1
ATOM 693 O O . TYR A 1 89 ? 7.617 -1.676 -0.702 1.00 98.00 89 TYR A O 1
ATOM 701 N N . VAL A 1 90 ? 7.855 -1.446 -2.939 1.00 97.94 90 VAL A N 1
ATOM 702 C CA . VAL A 1 90 ? 9.289 -1.740 -3.000 1.00 97.94 90 VAL A CA 1
ATOM 703 C C . VAL A 1 90 ? 9.988 -0.731 -3.921 1.00 97.94 90 VAL A C 1
ATOM 705 O O . VAL A 1 90 ? 9.451 -0.411 -4.985 1.00 97.94 90 VAL A O 1
ATOM 708 N N . PRO A 1 91 ? 11.181 -0.223 -3.561 1.00 98.12 91 PRO A N 1
ATOM 709 C CA . PRO A 1 91 ? 11.891 0.755 -4.383 1.00 98.12 91 PRO A CA 1
ATOM 710 C C . PRO A 1 91 ? 12.202 0.285 -5.810 1.00 98.12 91 PRO A C 1
ATOM 712 O O . PRO A 1 91 ? 12.445 -0.896 -6.050 1.00 98.12 91 PRO A O 1
ATOM 715 N N . CYS A 1 92 ? 12.234 1.221 -6.762 1.00 97.62 92 CYS A N 1
ATOM 716 C CA . CYS A 1 92 ? 12.502 0.933 -8.179 1.00 97.62 92 CYS A CA 1
ATOM 717 C C . CYS A 1 92 ? 13.865 0.266 -8.428 1.00 97.62 92 CYS A C 1
ATOM 719 O O . CYS A 1 92 ? 14.001 -0.533 -9.351 1.00 97.62 92 CYS A O 1
ATOM 721 N N . ASP A 1 93 ? 14.867 0.535 -7.590 1.00 97.94 93 ASP A N 1
ATOM 722 C CA . ASP A 1 93 ? 16.202 -0.066 -7.697 1.00 97.94 93 ASP A CA 1
ATOM 723 C C . ASP A 1 93 ? 16.241 -1.565 -7.339 1.00 97.94 93 ASP A C 1
ATOM 725 O O . ASP A 1 93 ? 17.279 -2.205 -7.538 1.00 97.94 93 ASP A O 1
ATOM 729 N N . THR A 1 94 ? 15.122 -2.124 -6.861 1.00 98.44 94 THR A N 1
ATOM 730 C CA . THR A 1 94 ? 14.910 -3.563 -6.628 1.00 98.44 94 THR A CA 1
ATOM 731 C C . THR A 1 94 ? 14.423 -4.308 -7.879 1.00 98.44 94 THR A C 1
ATOM 733 O O . THR A 1 94 ? 14.449 -5.543 -7.900 1.00 98.44 94 THR A O 1
ATOM 736 N N . GLN A 1 95 ? 13.997 -3.590 -8.930 1.00 98.25 95 GLN A N 1
ATOM 737 C CA . GLN A 1 95 ? 13.605 -4.182 -10.215 1.00 98.25 95 GLN A CA 1
ATOM 738 C C . GLN A 1 95 ? 14.769 -4.996 -10.804 1.00 98.25 95 GLN A C 1
ATOM 740 O O . GLN A 1 95 ? 15.920 -4.557 -10.763 1.00 98.25 95 GLN A O 1
ATOM 745 N N . ASN A 1 96 ? 14.473 -6.186 -11.341 1.00 96.94 96 ASN A N 1
ATOM 746 C CA . ASN A 1 96 ? 15.460 -7.169 -11.818 1.00 96.94 96 ASN A CA 1
ATOM 747 C C . ASN A 1 96 ? 16.462 -7.639 -10.738 1.00 96.94 96 ASN A C 1
ATOM 749 O O . ASN A 1 96 ? 17.545 -8.130 -11.063 1.00 96.94 96 ASN A O 1
ATOM 753 N N . LYS A 1 97 ? 16.133 -7.457 -9.452 1.00 98.38 97 LYS A N 1
ATOM 754 C CA . LYS A 1 97 ? 16.927 -7.915 -8.304 1.00 98.38 97 LYS A CA 1
ATOM 755 C C . LYS A 1 97 ? 16.056 -8.717 -7.338 1.00 98.38 97 LYS A C 1
ATOM 757 O O . LYS A 1 97 ? 15.815 -9.897 -7.554 1.00 98.38 97 LYS A O 1
ATOM 762 N N . ASP A 1 98 ? 15.584 -8.087 -6.265 1.00 98.31 98 ASP A N 1
ATOM 763 C CA . ASP A 1 98 ? 14.864 -8.723 -5.163 1.00 98.31 98 ASP A CA 1
ATOM 764 C C . ASP A 1 98 ? 13.437 -8.175 -4.973 1.00 98.31 98 ASP A C 1
ATOM 766 O O . ASP A 1 98 ? 12.825 -8.411 -3.929 1.00 98.31 98 ASP A O 1
ATOM 770 N N . ALA A 1 99 ? 12.874 -7.503 -5.990 1.00 98.62 99 ALA A N 1
ATOM 771 C CA . ALA A 1 99 ? 11.529 -6.915 -5.958 1.00 98.62 99 ALA A CA 1
ATOM 772 C C . ALA A 1 99 ? 10.442 -7.909 -5.512 1.00 98.62 99 ALA A C 1
ATOM 774 O O . ALA A 1 99 ? 9.677 -7.610 -4.594 1.00 98.62 99 ALA A O 1
ATOM 775 N N . VAL A 1 100 ? 10.397 -9.113 -6.100 1.00 98.69 100 VAL A N 1
ATOM 776 C CA . VAL A 1 100 ? 9.389 -10.138 -5.756 1.00 98.69 100 VAL A CA 1
ATOM 777 C C . VAL A 1 100 ? 9.509 -10.552 -4.289 1.00 98.69 100 VAL A C 1
ATOM 779 O O . VAL A 1 100 ? 8.515 -10.571 -3.565 1.00 98.69 100 VAL A O 1
ATOM 782 N N . LYS A 1 101 ? 10.735 -10.836 -3.826 1.00 98.75 101 LYS A N 1
ATOM 783 C CA . LYS A 1 101 ? 11.011 -11.226 -2.437 1.00 98.75 101 LYS A CA 1
ATOM 784 C C . LYS A 1 101 ? 10.553 -10.138 -1.466 1.00 98.75 101 LYS A C 1
ATOM 786 O O . LYS A 1 101 ? 9.799 -10.426 -0.542 1.00 98.75 101 LYS A O 1
ATOM 791 N N . ARG A 1 102 ? 10.975 -8.891 -1.687 1.00 98.75 102 ARG A N 1
ATOM 792 C CA . ARG A 1 102 ? 10.603 -7.764 -0.820 1.00 98.75 102 ARG A CA 1
ATOM 793 C C . ARG A 1 102 ? 9.101 -7.509 -0.833 1.00 98.75 102 ARG A C 1
ATOM 795 O O . ARG A 1 102 ? 8.531 -7.200 0.204 1.00 98.75 102 ARG A O 1
ATOM 802 N N . THR A 1 103 ? 8.445 -7.687 -1.977 1.00 98.81 103 THR A N 1
ATOM 803 C CA . THR A 1 103 ? 6.985 -7.556 -2.075 1.00 98.81 103 THR A CA 1
ATOM 804 C C . THR A 1 103 ? 6.291 -8.612 -1.218 1.00 98.81 103 THR A C 1
ATOM 806 O O . THR A 1 103 ? 5.366 -8.280 -0.484 1.00 98.81 103 THR A O 1
ATOM 809 N N . LEU A 1 104 ? 6.769 -9.862 -1.229 1.00 98.94 104 LEU A N 1
ATOM 810 C CA . LEU A 1 104 ? 6.264 -10.915 -0.340 1.00 98.94 104 LEU A CA 1
ATOM 811 C C . LEU A 1 104 ? 6.473 -10.572 1.144 1.00 98.94 104 LEU A C 1
ATOM 813 O O . LEU A 1 104 ? 5.545 -10.733 1.931 1.00 98.94 104 LEU A O 1
ATOM 817 N N . GLU A 1 105 ? 7.642 -10.049 1.525 1.00 98.88 105 GLU A N 1
ATOM 818 C CA . GLU A 1 105 ? 7.926 -9.600 2.902 1.00 98.88 105 GLU 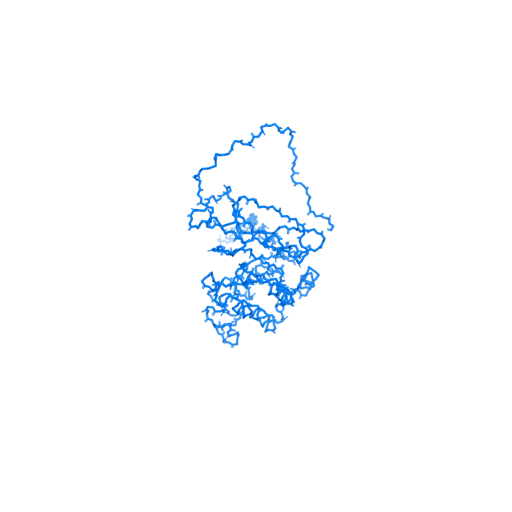A CA 1
ATOM 819 C C . GLU A 1 105 ? 7.011 -8.438 3.336 1.00 98.88 105 GLU A C 1
ATOM 821 O O . GLU A 1 105 ? 6.556 -8.382 4.480 1.00 98.88 105 GLU A O 1
ATOM 826 N N . GLN A 1 106 ? 6.697 -7.522 2.417 1.00 98.81 106 GLN A N 1
ATOM 827 C CA . GLN A 1 106 ? 5.787 -6.405 2.668 1.00 98.81 106 GLN A CA 1
ATOM 828 C C . GLN A 1 106 ? 4.306 -6.839 2.692 1.00 98.81 106 GLN A C 1
ATOM 830 O O . GLN A 1 106 ? 3.514 -6.273 3.441 1.00 98.81 106 GLN A O 1
ATOM 835 N N . ILE A 1 107 ? 3.914 -7.863 1.929 1.00 98.88 107 ILE A N 1
ATOM 836 C CA . ILE A 1 107 ? 2.595 -8.507 2.062 1.00 98.88 107 ILE A CA 1
ATOM 837 C C . ILE A 1 107 ? 2.485 -9.171 3.442 1.00 98.88 107 ILE A C 1
ATOM 839 O O . ILE A 1 107 ? 1.505 -8.964 4.159 1.00 98.88 107 ILE A O 1
ATOM 843 N N . ASP A 1 108 ? 3.515 -9.922 3.836 1.00 98.94 108 ASP A N 1
ATOM 844 C CA . ASP A 1 108 ? 3.597 -10.603 5.129 1.00 98.94 108 ASP A CA 1
ATOM 845 C C . ASP A 1 108 ? 3.475 -9.631 6.314 1.00 98.94 108 ASP A C 1
ATOM 847 O O . ASP A 1 108 ? 2.702 -9.886 7.239 1.00 98.94 108 ASP A O 1
ATOM 851 N N . VAL A 1 109 ? 4.163 -8.480 6.289 1.00 98.88 109 VAL A N 1
ATOM 852 C CA . VAL A 1 109 ? 4.068 -7.524 7.406 1.00 98.88 109 VAL A CA 1
ATOM 853 C C . VAL A 1 109 ? 2.654 -6.957 7.574 1.00 98.88 109 VAL A C 1
ATOM 855 O O . VAL A 1 109 ? 2.241 -6.722 8.710 1.00 98.88 109 VAL A O 1
ATOM 858 N N . VAL A 1 110 ? 1.882 -6.790 6.491 1.00 98.88 110 VAL A N 1
ATOM 859 C CA . VAL A 1 110 ? 0.475 -6.356 6.581 1.00 98.88 110 VAL A CA 1
ATOM 860 C C . VAL A 1 110 ? -0.393 -7.438 7.225 1.00 98.88 110 VAL A C 1
ATOM 862 O O . VAL A 1 110 ? -1.177 -7.127 8.126 1.00 98.88 110 VAL A O 1
ATOM 865 N N . HIS A 1 111 ? -0.219 -8.706 6.837 1.00 98.88 111 HIS A N 1
ATOM 866 C CA . HIS A 1 111 ? -0.936 -9.827 7.460 1.00 98.88 111 HIS A CA 1
ATOM 867 C C . HIS A 1 111 ? -0.614 -9.946 8.949 1.00 98.88 111 HIS A C 1
ATOM 869 O O . HIS A 1 111 ? -1.519 -9.895 9.785 1.00 98.88 111 HIS A O 1
ATOM 875 N N . ARG A 1 112 ? 0.675 -9.973 9.312 1.00 98.88 112 ARG A N 1
ATOM 876 C CA . ARG A 1 112 ? 1.103 -10.027 10.719 1.00 98.88 112 ARG A CA 1
ATOM 877 C C . ARG A 1 112 ? 0.652 -8.810 11.523 1.00 98.88 112 ARG A C 1
ATOM 879 O O . ARG A 1 112 ? 0.371 -8.933 12.713 1.00 98.88 112 ARG A O 1
ATOM 886 N N . MET A 1 113 ? 0.561 -7.634 10.902 1.00 98.75 113 MET A N 1
ATOM 887 C CA . MET A 1 113 ? 0.003 -6.438 11.539 1.00 98.75 113 MET A CA 1
ATOM 888 C C . MET A 1 113 ? -1.478 -6.631 11.888 1.00 98.75 113 MET A C 1
ATOM 890 O O . MET A 1 113 ? -1.884 -6.299 13.004 1.00 98.75 113 MET A O 1
ATOM 894 N N . CYS A 1 114 ? -2.280 -7.185 10.974 1.00 98.62 114 CYS A N 1
ATOM 895 C CA . CYS A 1 114 ? -3.676 -7.523 11.254 1.00 98.62 114 CYS A CA 1
ATOM 896 C C . CYS A 1 114 ? -3.805 -8.547 12.389 1.00 98.62 114 CYS A C 1
ATOM 898 O O . CYS A 1 114 ? -4.618 -8.362 13.295 1.00 98.62 114 CYS A O 1
ATOM 900 N N . GLU A 1 115 ? -2.988 -9.600 12.358 1.00 98.62 115 GLU A N 1
ATOM 901 C CA . GLU A 1 115 ? -2.979 -10.664 13.369 1.00 98.62 115 GLU A CA 1
ATOM 902 C C . GLU A 1 115 ? -2.565 -10.164 14.755 1.00 98.62 115 GLU A C 1
ATOM 904 O O . GLU A 1 115 ? -3.113 -10.609 15.763 1.00 98.62 115 GLU A O 1
ATOM 909 N N . LEU A 1 116 ? -1.615 -9.226 14.817 1.00 98.69 116 LEU A N 1
ATOM 910 C CA . LEU A 1 116 ? -1.121 -8.662 16.072 1.00 98.69 116 LEU A CA 1
ATOM 911 C C . LEU A 1 116 ? -2.124 -7.689 16.712 1.00 98.69 116 LEU A C 1
ATOM 913 O O . LEU A 1 116 ? -2.192 -7.592 17.938 1.00 98.69 116 LEU A O 1
ATOM 917 N N . TYR A 1 117 ? -2.934 -7.001 15.902 1.00 98.75 117 TYR A N 1
ATOM 918 C CA . TYR A 1 117 ? -3.937 -6.038 16.367 1.00 98.75 117 TYR A CA 1
ATOM 919 C C . TYR A 1 117 ? -5.356 -6.383 15.874 1.00 98.75 117 TYR A C 1
ATOM 921 O O . TYR A 1 117 ? -6.026 -5.544 15.262 1.00 98.75 117 TYR A O 1
ATOM 929 N N . PRO A 1 118 ? -5.893 -7.573 16.207 1.00 98.50 118 PRO A N 1
ATOM 930 C CA . PRO A 1 118 ? -7.142 -8.081 15.632 1.00 98.50 118 PRO A CA 1
ATOM 931 C C . PRO A 1 118 ? -8.384 -7.343 16.151 1.00 98.50 118 PRO A C 1
ATOM 933 O O . PRO A 1 118 ? -9.480 -7.483 15.602 1.00 98.50 118 PRO A O 1
ATOM 936 N N . LYS A 1 119 ? -8.237 -6.568 17.235 1.00 98.38 119 LYS A N 1
ATOM 937 C CA . LYS A 1 119 ? -9.279 -5.670 17.752 1.00 98.38 119 LYS A CA 1
ATOM 938 C C . LYS A 1 119 ? -9.427 -4.407 16.902 1.00 98.38 119 LYS A C 1
ATOM 940 O O . LYS A 1 119 ? -10.507 -3.832 16.891 1.00 98.38 119 LYS A O 1
ATOM 945 N N . THR A 1 120 ? -8.368 -3.996 16.208 1.00 98.69 120 THR A N 1
ATOM 946 C CA . THR A 1 120 ? -8.359 -2.790 15.374 1.00 98.69 120 THR A CA 1
ATOM 947 C C . THR A 1 120 ? -8.513 -3.134 13.904 1.00 98.69 120 THR A C 1
ATOM 949 O O . THR A 1 120 ? -9.343 -2.531 13.236 1.00 98.69 120 THR A O 1
ATOM 952 N N . PHE A 1 121 ? -7.736 -4.089 13.396 1.00 98.81 121 PHE A N 1
ATOM 953 C CA . PHE A 1 121 ? -7.668 -4.389 11.969 1.00 98.81 121 PHE A CA 1
ATOM 954 C C . PHE A 1 121 ? -8.450 -5.654 11.618 1.00 98.81 121 PHE A C 1
ATOM 956 O O . PHE A 1 121 ? -8.438 -6.643 12.353 1.00 98.81 121 PHE A O 1
ATOM 963 N N . ALA A 1 122 ? -9.102 -5.627 10.460 1.00 98.56 122 ALA A N 1
ATOM 964 C CA . ALA A 1 122 ? -9.653 -6.799 9.796 1.00 98.56 122 ALA A CA 1
ATOM 965 C C . ALA A 1 122 ? -9.015 -6.898 8.411 1.00 98.56 122 ALA A C 1
ATOM 967 O O . ALA A 1 122 ? -9.318 -6.081 7.546 1.00 98.56 122 ALA A O 1
ATOM 968 N N . CYS A 1 123 ? -8.123 -7.866 8.201 1.00 97.94 123 CYS A N 1
ATOM 969 C CA . CYS A 1 123 ? -7.581 -8.128 6.871 1.00 97.94 123 CYS A CA 1
ATOM 970 C C . CYS A 1 123 ? -8.688 -8.724 5.992 1.00 97.94 123 CYS A C 1
ATOM 972 O O . CYS A 1 123 ? -9.220 -9.791 6.298 1.00 97.94 123 CYS A O 1
ATOM 974 N N . VAL A 1 124 ? -9.073 -8.002 4.940 1.00 98.31 124 VAL A N 1
ATOM 975 C CA . VAL A 1 124 ? -10.201 -8.355 4.069 1.00 98.31 124 VAL A CA 1
ATOM 976 C C . VAL A 1 124 ? -9.807 -8.245 2.608 1.00 98.31 124 VAL A C 1
ATOM 978 O O . VAL A 1 124 ? -8.854 -7.559 2.241 1.00 98.31 124 VAL A O 1
ATOM 981 N N . VAL A 1 125 ? -10.556 -8.945 1.767 1.00 96.50 125 VAL A N 1
ATOM 982 C CA . VAL A 1 125 ? -10.200 -9.141 0.364 1.00 96.50 125 VAL A CA 1
ATOM 983 C C . VAL A 1 125 ? -11.331 -8.805 -0.605 1.00 96.50 125 VAL A C 1
ATOM 985 O O . VAL A 1 125 ? -11.191 -8.985 -1.810 1.00 96.50 125 VAL A O 1
ATOM 988 N N . ASP A 1 126 ? -12.461 -8.323 -0.113 1.00 93.31 126 ASP A N 1
ATOM 989 C CA . ASP A 1 126 ? -13.606 -7.962 -0.936 1.00 93.31 126 ASP A CA 1
ATOM 990 C C . ASP A 1 126 ? -14.451 -6.882 -0.251 1.00 93.31 126 ASP A C 1
ATOM 992 O O . ASP A 1 126 ? -14.227 -6.499 0.902 1.00 93.31 126 ASP A O 1
ATOM 996 N N . SER A 1 127 ? -15.419 -6.352 -0.995 1.00 95.06 127 SER A N 1
ATOM 997 C CA . SER A 1 127 ? -16.321 -5.301 -0.528 1.00 95.06 127 SER A CA 1
ATOM 998 C C . SER A 1 127 ? -17.236 -5.767 0.607 1.00 95.06 127 SER A C 1
ATOM 1000 O O . SER A 1 127 ? -17.535 -4.981 1.507 1.00 95.06 127 SER A O 1
ATOM 1002 N N . ALA A 1 128 ? -17.639 -7.040 0.616 1.00 97.88 128 ALA A N 1
ATOM 1003 C CA . ALA A 1 128 ? -18.426 -7.618 1.702 1.00 97.88 128 ALA A CA 1
ATOM 1004 C C . ALA A 1 128 ? -17.633 -7.626 3.020 1.00 97.88 128 ALA A C 1
ATOM 1006 O O . ALA A 1 128 ? -18.157 -7.229 4.061 1.00 97.88 128 ALA A O 1
ATOM 1007 N N . GLY A 1 129 ? -16.350 -7.984 2.974 1.00 97.81 129 GLY A N 1
ATOM 1008 C CA . GLY A 1 129 ? -15.432 -7.920 4.103 1.00 97.81 129 GLY A CA 1
ATOM 1009 C C . GLY A 1 129 ? -15.237 -6.493 4.614 1.00 97.81 129 GLY A C 1
ATOM 1010 O O . GLY A 1 129 ? -15.242 -6.279 5.826 1.00 97.81 129 GLY A O 1
ATOM 1011 N N . ILE A 1 130 ? -15.156 -5.495 3.723 1.00 98.00 130 ILE A N 1
ATOM 1012 C CA . ILE A 1 130 ? -15.130 -4.076 4.129 1.00 98.00 130 ILE A CA 1
ATOM 1013 C C . ILE A 1 130 ? -16.391 -3.723 4.930 1.00 98.00 130 ILE A C 1
ATOM 1015 O O . ILE A 1 130 ? -16.294 -3.157 6.019 1.00 98.00 130 ILE A O 1
ATOM 1019 N N . GLN A 1 131 ? -17.572 -4.098 4.433 1.00 97.62 131 GLN A N 1
ATOM 1020 C CA . GLN A 1 131 ? -18.836 -3.840 5.131 1.00 97.62 131 GLN A CA 1
ATOM 1021 C C . GLN A 1 131 ? -18.891 -4.537 6.501 1.00 97.62 131 GLN A C 1
ATOM 1023 O O . GLN A 1 131 ? -19.319 -3.931 7.484 1.00 97.62 131 GLN A O 1
ATOM 1028 N N . GLN A 1 132 ? -18.412 -5.780 6.599 1.00 97.94 132 GLN A N 1
ATOM 1029 C CA . GLN A 1 132 ? -18.336 -6.514 7.869 1.00 97.94 132 GLN A CA 1
ATOM 1030 C C . GLN A 1 132 ? -17.364 -5.866 8.863 1.00 97.94 132 GLN A C 1
ATOM 1032 O O . GLN A 1 132 ? -17.654 -5.792 10.062 1.00 97.94 132 GLN A O 1
ATOM 1037 N N . ALA A 1 133 ? -16.222 -5.364 8.386 1.00 98.06 133 ALA A N 1
ATOM 1038 C CA . ALA A 1 133 ? -15.270 -4.635 9.217 1.00 98.06 133 ALA A CA 1
ATOM 1039 C C . ALA A 1 133 ? -15.896 -3.352 9.780 1.00 98.06 133 ALA A C 1
ATOM 1041 O O . ALA A 1 133 ? -15.778 -3.101 10.980 1.00 98.06 133 ALA A O 1
ATOM 1042 N N . PHE A 1 134 ? -16.649 -2.608 8.960 1.00 97.00 134 PHE A N 1
ATOM 1043 C CA . PHE A 1 134 ? -17.374 -1.413 9.402 1.00 97.00 134 PHE A CA 1
ATOM 1044 C C . PHE A 1 134 ? -18.396 -1.750 10.494 1.00 97.00 134 PHE A C 1
ATOM 1046 O O . PHE A 1 134 ? -18.410 -1.109 11.544 1.00 97.00 134 PHE A O 1
ATOM 1053 N N . GLN A 1 135 ? -19.201 -2.800 10.291 1.00 96.38 135 GLN A N 1
ATOM 1054 C CA . GLN A 1 135 ? -20.169 -3.284 11.288 1.00 96.38 135 GLN A CA 1
ATOM 1055 C C . GLN A 1 135 ? -19.485 -3.701 12.597 1.00 96.38 135 GLN A C 1
ATOM 1057 O O . GLN A 1 135 ? -19.989 -3.431 13.687 1.00 96.38 135 GLN A O 1
ATOM 1062 N N . SER A 1 136 ? -18.300 -4.303 12.491 1.00 96.69 136 SER A N 1
ATOM 1063 C CA . SER A 1 136 ? -17.480 -4.725 13.631 1.00 96.69 136 SER A CA 1
ATOM 1064 C C . SER A 1 136 ? -16.647 -3.593 14.244 1.00 96.69 136 SER A C 1
ATOM 1066 O O . SER A 1 136 ? -15.861 -3.853 15.155 1.00 96.69 136 SER A O 1
ATOM 1068 N N . LYS A 1 137 ? -16.787 -2.350 13.755 1.00 96.44 137 LYS A N 1
ATOM 1069 C CA . LYS A 1 137 ? -16.005 -1.169 14.166 1.00 96.44 137 LYS A CA 1
ATOM 1070 C C . LYS A 1 137 ? -14.486 -1.372 14.060 1.00 96.44 137 LYS A C 1
ATOM 1072 O O . LYS A 1 137 ? -13.720 -0.832 14.859 1.00 96.44 137 LYS A O 1
ATOM 1077 N N . LYS A 1 138 ? -14.058 -2.155 13.070 1.00 98.44 138 LYS A N 1
ATOM 1078 C CA . LYS A 1 138 ? -12.654 -2.394 12.724 1.00 98.44 138 LYS A CA 1
ATOM 1079 C C . LYS A 1 138 ? -12.279 -1.605 11.477 1.00 98.44 138 LYS A C 1
ATOM 1081 O O . LYS A 1 138 ? -13.128 -1.289 10.648 1.00 98.44 138 LYS A O 1
ATOM 1086 N N . VAL A 1 139 ? -10.988 -1.352 11.325 1.00 98.75 139 VAL A N 1
ATOM 1087 C CA . VAL A 1 139 ? -10.407 -0.846 10.086 1.00 98.75 139 VAL A CA 1
ATOM 1088 C C . VAL A 1 139 ? -10.245 -2.022 9.121 1.00 98.75 139 VAL A C 1
ATOM 1090 O O . VAL A 1 139 ? -9.475 -2.947 9.389 1.00 98.75 139 VAL A O 1
ATOM 1093 N N . ALA A 1 140 ? -10.984 -1.998 8.014 1.00 98.81 140 ALA A N 1
ATOM 1094 C CA . ALA A 1 140 ? -10.809 -2.905 6.890 1.00 98.81 140 ALA A CA 1
ATOM 1095 C C . ALA A 1 140 ? -9.419 -2.686 6.280 1.00 98.81 140 ALA A C 1
ATOM 1097 O O . ALA A 1 140 ? -9.150 -1.642 5.693 1.00 98.81 140 ALA A O 1
ATOM 1098 N N . SER A 1 141 ? -8.536 -3.662 6.430 1.00 98.81 141 SER A N 1
ATOM 1099 C CA . SER A 1 141 ? -7.167 -3.635 5.933 1.00 98.81 141 SER A CA 1
ATOM 1100 C C . SER A 1 141 ? -7.095 -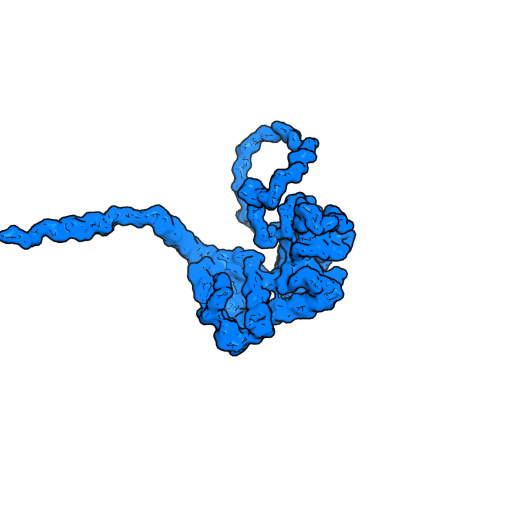4.430 4.637 1.00 98.81 141 SER A C 1
ATOM 1102 O O . SER A 1 141 ? -7.244 -5.650 4.650 1.00 98.81 141 SER A O 1
ATOM 1104 N N . LEU A 1 142 ? -6.864 -3.741 3.525 1.00 98.62 142 LEU A N 1
ATOM 1105 C CA . LEU A 1 142 ? -6.653 -4.348 2.213 1.00 98.62 142 LEU A CA 1
ATOM 1106 C C . LEU A 1 142 ? -5.212 -4.135 1.775 1.00 98.62 142 LEU A C 1
ATOM 1108 O O . LEU A 1 142 ? -4.536 -3.220 2.244 1.00 98.62 142 LEU A O 1
ATOM 1112 N N . ILE A 1 143 ? -4.749 -4.970 0.854 1.00 98.62 143 ILE A N 1
ATOM 1113 C CA . ILE A 1 143 ? -3.387 -4.906 0.335 1.00 98.62 143 ILE A CA 1
ATOM 1114 C C . ILE A 1 143 ? -3.417 -4.391 -1.096 1.00 98.62 143 ILE A C 1
ATOM 1116 O O . ILE A 1 143 ? -4.185 -4.882 -1.929 1.00 98.62 143 ILE A O 1
ATOM 1120 N N . GLY A 1 144 ? -2.536 -3.446 -1.400 1.00 96.81 144 GLY A N 1
ATOM 1121 C CA . GLY A 1 144 ? -2.297 -3.013 -2.763 1.00 96.81 144 GLY A CA 1
ATOM 1122 C C . GLY A 1 144 ? -0.812 -2.901 -3.069 1.00 96.81 144 GLY A C 1
ATOM 1123 O O . GLY A 1 144 ? -0.070 -2.271 -2.325 1.00 96.81 144 GLY A O 1
ATOM 1124 N N . VAL A 1 145 ? -0.380 -3.538 -4.153 1.00 98.00 145 VAL A N 1
ATOM 1125 C CA . VAL A 1 145 ? 1.026 -3.544 -4.579 1.00 98.00 145 VAL A CA 1
ATOM 1126 C C . VAL A 1 145 ? 1.332 -2.257 -5.334 1.00 98.00 145 VAL A C 1
ATOM 1128 O O . VAL A 1 145 ? 0.602 -1.905 -6.258 1.00 98.00 145 VAL A O 1
ATOM 1131 N N . GLU A 1 146 ? 2.407 -1.558 -4.981 1.00 96.62 146 GLU A N 1
ATOM 1132 C CA . GLU A 1 146 ? 2.810 -0.321 -5.652 1.00 96.62 146 GLU A CA 1
ATOM 1133 C C . GLU A 1 146 ? 4.007 -0.546 -6.583 1.00 96.62 146 GLU A C 1
ATOM 1135 O O . GLU A 1 146 ? 5.166 -0.506 -6.177 1.00 96.62 146 GLU A O 1
ATOM 1140 N N . GLY A 1 147 ? 3.698 -0.741 -7.866 1.00 95.50 147 GLY A N 1
ATOM 1141 C CA . GLY A 1 147 ? 4.663 -0.826 -8.955 1.00 95.50 147 GLY A CA 1
ATOM 1142 C C . GLY A 1 147 ? 4.720 -2.219 -9.574 1.00 95.50 147 GLY A C 1
ATOM 1143 O O . GLY A 1 147 ? 4.908 -3.224 -8.885 1.00 95.50 147 GLY A O 1
ATOM 1144 N N . GLY A 1 148 ? 4.571 -2.278 -10.898 1.00 96.00 148 GLY A N 1
ATOM 1145 C CA . GLY A 1 148 ? 4.536 -3.519 -11.667 1.00 96.00 148 GLY A CA 1
ATOM 1146 C C . GLY A 1 148 ? 5.866 -4.269 -11.714 1.00 96.00 148 GLY A C 1
ATOM 1147 O O . GLY A 1 148 ? 5.881 -5.461 -12.012 1.00 96.00 148 GLY A O 1
ATOM 1148 N N . HIS A 1 149 ? 6.981 -3.634 -11.343 1.00 98.00 149 HIS A N 1
ATOM 1149 C CA . HIS A 1 149 ? 8.262 -4.322 -11.152 1.00 98.00 149 HIS A CA 1
ATOM 1150 C C . HIS A 1 149 ? 8.187 -5.404 -10.065 1.00 98.00 149 HIS A C 1
ATOM 1152 O O . HIS A 1 149 ? 8.952 -6.363 -10.100 1.00 98.00 149 HIS A O 1
ATOM 1158 N N . SER A 1 150 ? 7.212 -5.310 -9.158 1.00 98.38 150 SER A N 1
ATOM 1159 C CA . SER A 1 150 ? 6.948 -6.304 -8.113 1.00 98.38 150 SER A CA 1
ATOM 1160 C C . SER A 1 150 ? 6.581 -7.689 -8.652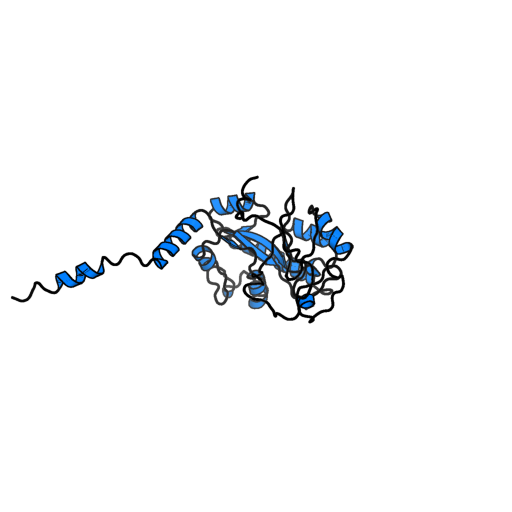 1.00 98.38 150 SER A C 1
ATOM 1162 O O . SER A 1 150 ? 6.801 -8.679 -7.958 1.00 98.38 150 SER A O 1
ATOM 1164 N N . ILE A 1 151 ? 6.013 -7.780 -9.864 1.00 97.88 151 ILE A N 1
ATOM 1165 C CA . ILE A 1 151 ? 5.653 -9.071 -10.478 1.00 97.88 151 ILE A CA 1
ATOM 1166 C C . ILE A 1 151 ? 6.748 -9.640 -11.377 1.00 97.88 151 ILE A C 1
ATOM 1168 O O . ILE A 1 151 ? 6.562 -10.729 -11.912 1.00 97.88 151 ILE A O 1
ATOM 1172 N N . ASP A 1 152 ? 7.842 -8.904 -11.583 1.00 97.94 152 ASP A N 1
ATOM 1173 C CA . ASP A 1 152 ? 8.964 -9.300 -12.443 1.00 97.94 152 ASP A CA 1
ATOM 1174 C C . ASP A 1 152 ? 8.514 -9.855 -13.810 1.00 97.94 152 ASP A C 1
ATOM 1176 O O . ASP A 1 152 ? 8.932 -10.911 -14.272 1.00 97.94 152 ASP A O 1
ATOM 1180 N N . SER A 1 153 ? 7.549 -9.164 -14.430 1.00 96.69 153 SER A N 1
ATOM 1181 C CA . SER A 1 153 ? 6.926 -9.558 -15.705 1.00 96.69 153 SER A CA 1
ATOM 1182 C C . SER A 1 153 ? 6.371 -10.998 -15.729 1.00 96.69 153 SER A C 1
ATOM 1184 O O . SER A 1 153 ? 6.325 -11.641 -16.776 1.00 96.69 153 SER A O 1
ATOM 1186 N N . SER A 1 154 ? 5.910 -11.512 -14.582 1.00 96.69 154 SER A N 1
ATOM 1187 C CA . SER A 1 154 ? 5.364 -12.863 -14.437 1.00 96.69 154 SER A CA 1
ATOM 1188 C C . SER A 1 154 ? 3.896 -12.856 -14.017 1.00 96.69 154 SER A C 1
ATOM 1190 O O . SER A 1 154 ? 3.527 -12.478 -12.903 1.00 96.69 154 SER A O 1
ATOM 1192 N N . LEU A 1 155 ? 3.033 -13.394 -14.886 1.00 94.00 155 LEU A N 1
ATOM 1193 C CA . LEU A 1 155 ? 1.616 -13.609 -14.563 1.00 94.00 155 LEU A CA 1
ATOM 1194 C C . LEU A 1 155 ? 1.418 -14.648 -13.450 1.00 94.00 155 LEU A C 1
ATOM 1196 O O . LEU A 1 155 ? 0.400 -14.630 -12.760 1.00 94.00 155 LEU A O 1
ATOM 1200 N N . GLY A 1 156 ? 2.377 -15.563 -13.277 1.00 96.00 156 GLY A N 1
ATOM 1201 C CA . GLY A 1 156 ? 2.380 -16.496 -12.153 1.00 96.00 156 GLY A CA 1
ATOM 1202 C C . GLY A 1 156 ? 2.512 -15.753 -10.827 1.00 96.00 156 GLY A C 1
ATOM 1203 O O . GLY A 1 156 ? 1.696 -15.960 -9.934 1.00 96.00 156 GLY A O 1
ATOM 1204 N N . VAL A 1 157 ? 3.467 -14.822 -10.739 1.00 97.94 157 VAL A N 1
ATOM 1205 C CA . VAL A 1 157 ? 3.664 -13.973 -9.552 1.00 97.94 157 VAL A CA 1
ATOM 1206 C C . VAL A 1 157 ? 2.445 -13.083 -9.307 1.00 97.94 157 VAL A C 1
ATOM 1208 O O . VAL A 1 157 ? 1.963 -13.014 -8.178 1.00 97.94 157 VAL A O 1
ATOM 1211 N N . LEU A 1 158 ? 1.877 -12.488 -10.362 1.00 95.31 158 LEU A N 1
ATOM 1212 C CA . LEU A 1 158 ? 0.646 -11.695 -10.274 1.00 95.31 158 LEU A CA 1
ATOM 1213 C C . LEU A 1 158 ? -0.515 -12.482 -9.637 1.00 95.31 158 LEU A C 1
ATOM 1215 O O . LEU A 1 158 ? -1.165 -11.995 -8.710 1.00 95.31 158 LEU A O 1
ATOM 1219 N N . ARG A 1 159 ? -0.760 -13.719 -10.095 1.00 95.25 159 ARG A N 1
ATOM 1220 C CA . ARG A 1 159 ? -1.794 -14.592 -9.512 1.00 95.25 159 ARG A CA 1
ATOM 1221 C C . ARG A 1 159 ? -1.460 -14.998 -8.079 1.00 95.25 159 ARG A C 1
ATOM 1223 O O . ARG A 1 159 ? -2.353 -15.009 -7.236 1.00 95.25 159 ARG A O 1
ATOM 1230 N N . THR A 1 160 ? -0.195 -15.279 -7.775 1.00 97.81 160 THR A N 1
ATOM 1231 C CA . THR A 1 160 ? 0.246 -15.570 -6.403 1.00 97.81 160 THR A CA 1
ATOM 1232 C C . THR A 1 160 ? -0.067 -14.406 -5.465 1.00 97.81 160 THR A C 1
ATOM 1234 O O . THR A 1 160 ? -0.673 -14.618 -4.420 1.00 97.81 160 THR A O 1
ATOM 1237 N N . PHE A 1 161 ? 0.248 -13.168 -5.847 1.00 98.12 161 PHE A N 1
ATOM 1238 C CA . PHE A 1 161 ? -0.097 -11.979 -5.062 1.00 98.12 161 PHE A CA 1
ATOM 1239 C C . PHE A 1 161 ? -1.606 -11.843 -4.841 1.00 98.12 161 PHE A C 1
ATOM 1241 O O . PHE A 1 161 ? -2.041 -11.568 -3.721 1.00 98.12 161 PHE A O 1
ATOM 1248 N N . TYR A 1 162 ? -2.421 -12.105 -5.866 1.00 96.19 162 TYR A N 1
ATOM 1249 C CA . TYR A 1 162 ? -3.876 -12.130 -5.714 1.00 96.19 162 TYR A CA 1
ATOM 1250 C C . TYR A 1 162 ? -4.334 -13.168 -4.673 1.00 96.19 162 TYR A C 1
ATOM 1252 O O . TYR A 1 162 ? -5.151 -12.849 -3.802 1.00 96.19 162 TYR A O 1
ATOM 1260 N N . HIS A 1 163 ? -3.781 -14.385 -4.710 1.00 97.50 163 HIS A N 1
ATOM 1261 C CA . HIS A 1 163 ? -4.067 -15.425 -3.714 1.00 97.50 163 HIS A CA 1
ATOM 1262 C C . HIS A 1 163 ? -3.602 -15.044 -2.304 1.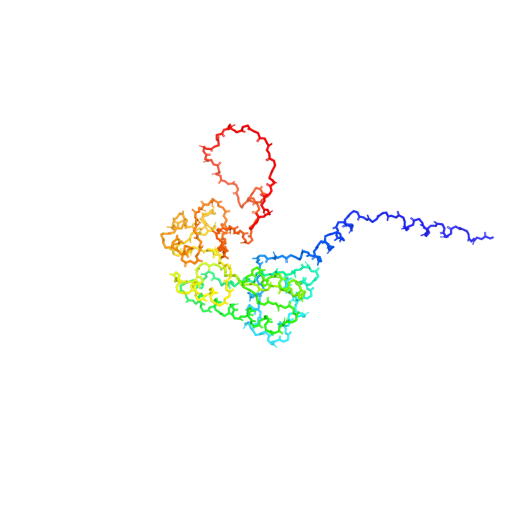00 97.50 163 HIS A C 1
ATOM 1264 O O . HIS A 1 163 ? -4.263 -15.400 -1.333 1.00 97.50 163 HIS A O 1
ATOM 1270 N N . LEU A 1 164 ? -2.531 -14.256 -2.189 1.00 98.19 164 LEU A N 1
ATOM 1271 C CA . LEU A 1 164 ? -2.042 -13.700 -0.924 1.00 98.19 164 LEU A CA 1
ATOM 1272 C C . LEU A 1 164 ? -2.833 -12.469 -0.439 1.00 98.19 164 LEU A C 1
ATOM 1274 O O . LEU A 1 164 ? -2.455 -11.852 0.555 1.00 98.19 164 LEU A O 1
ATOM 1278 N N . GLY A 1 165 ? -3.933 -12.104 -1.106 1.00 96.69 165 GLY A N 1
ATOM 1279 C CA . GLY A 1 165 ? -4.852 -11.055 -0.652 1.00 96.69 165 GLY A CA 1
ATOM 1280 C C . GLY A 1 165 ? -4.653 -9.681 -1.294 1.00 96.69 165 GLY A C 1
ATOM 1281 O O . GLY A 1 165 ? -5.344 -8.738 -0.916 1.00 96.69 165 GLY A O 1
ATOM 1282 N N . VAL A 1 166 ? -3.768 -9.544 -2.287 1.00 97.19 166 VAL A N 1
ATOM 1283 C CA . VAL A 1 166 ? -3.598 -8.283 -3.029 1.00 97.19 166 VAL A CA 1
ATOM 1284 C C . VAL A 1 166 ? -4.865 -7.958 -3.823 1.00 97.19 166 VAL A C 1
ATOM 1286 O O . VAL A 1 166 ? -5.376 -8.800 -4.567 1.00 97.19 166 VAL A O 1
ATOM 1289 N N . ARG A 1 167 ? -5.387 -6.733 -3.675 1.00 96.44 167 ARG A N 1
ATOM 1290 C CA . ARG A 1 167 ? -6.633 -6.275 -4.316 1.00 96.44 167 ARG A CA 1
ATOM 1291 C C . ARG A 1 167 ? -6.497 -5.073 -5.252 1.00 96.44 167 ARG A C 1
ATOM 1293 O O . ARG A 1 167 ? -7.434 -4.771 -5.988 1.00 96.44 167 ARG A O 1
ATOM 1300 N N . TYR A 1 168 ? -5.303 -4.501 -5.343 1.00 92.50 168 TYR A N 1
ATOM 1301 C CA . TYR A 1 168 ? -4.893 -3.706 -6.496 1.00 92.50 168 TYR A CA 1
ATOM 1302 C C . TYR A 1 168 ? -3.402 -3.841 -6.788 1.00 92.50 168 TYR A C 1
ATOM 1304 O O . TYR A 1 168 ? -2.631 -4.285 -5.938 1.00 92.50 168 TYR A O 1
ATOM 1312 N N . MET A 1 169 ? -2.995 -3.379 -7.969 1.00 93.94 169 MET A N 1
ATOM 1313 C CA . MET A 1 169 ? -1.595 -3.133 -8.307 1.00 93.94 169 MET A CA 1
ATOM 1314 C C . MET A 1 169 ? -1.448 -1.767 -8.996 1.00 93.94 169 MET A C 1
ATOM 1316 O O . MET A 1 169 ? -2.233 -1.443 -9.881 1.00 93.94 169 MET A O 1
ATOM 1320 N N . THR A 1 170 ? -0.462 -0.956 -8.629 1.00 92.12 170 THR A N 1
ATOM 1321 C CA . THR A 1 170 ? -0.027 0.200 -9.431 1.00 92.12 170 THR A CA 1
ATOM 1322 C C . THR A 1 170 ? 0.819 -0.303 -10.593 1.00 92.12 170 THR A C 1
ATOM 1324 O O . THR A 1 170 ? 1.739 -1.086 -10.372 1.00 92.12 170 THR A O 1
ATOM 1327 N N . LEU A 1 171 ? 0.523 0.137 -11.822 1.00 90.81 171 LEU A N 1
ATOM 1328 C CA . LEU A 1 171 ? 1.224 -0.317 -13.034 1.00 90.81 171 LEU A CA 1
ATOM 1329 C C . LEU A 1 171 ? 2.728 -0.060 -12.970 1.00 90.81 171 LEU A C 1
ATOM 1331 O O . LEU A 1 171 ? 3.537 -0.941 -13.243 1.00 90.81 171 LEU A O 1
ATOM 1335 N N . THR A 1 172 ? 3.091 1.146 -12.566 1.00 93.00 172 THR A N 1
ATOM 1336 C CA . THR A 1 172 ? 4.471 1.596 -12.437 1.00 93.00 172 THR A CA 1
ATOM 1337 C C . THR A 1 172 ? 4.589 2.438 -11.177 1.00 93.00 172 THR A C 1
ATOM 1339 O O . THR A 1 172 ? 3.643 3.128 -10.793 1.00 93.00 172 THR A O 1
ATOM 1342 N N . HIS A 1 173 ? 5.759 2.420 -10.549 1.00 94.75 173 HIS A N 1
ATOM 1343 C CA . HIS A 1 173 ? 6.140 3.488 -9.628 1.00 94.75 173 HIS A CA 1
ATOM 1344 C C . HIS A 1 173 ? 6.799 4.619 -10.452 1.00 94.75 173 HIS A C 1
ATOM 1346 O O . HIS A 1 173 ? 6.331 4.922 -11.548 1.00 94.75 173 HIS A O 1
ATOM 1352 N N . SER A 1 174 ? 7.869 5.241 -9.964 1.00 95.69 174 SER A N 1
ATOM 1353 C CA . SER A 1 174 ? 8.706 6.208 -10.690 1.00 95.69 174 SER A CA 1
ATOM 1354 C C . SER A 1 174 ? 9.826 5.515 -11.478 1.00 95.69 174 SER A C 1
ATOM 1356 O O . SER A 1 174 ? 10.995 5.833 -11.296 1.00 95.69 174 SER A O 1
ATOM 1358 N N . CYS A 1 175 ? 9.472 4.484 -12.241 1.00 95.19 175 CYS A N 1
ATOM 1359 C CA . CYS A 1 175 ? 10.367 3.774 -13.150 1.00 95.19 175 CYS A CA 1
ATOM 1360 C C . CYS A 1 175 ? 9.540 2.968 -14.151 1.00 95.19 175 CYS A C 1
ATOM 1362 O O . CYS A 1 175 ? 8.489 2.415 -13.796 1.00 95.19 175 CYS A O 1
ATOM 1364 N N . ASN A 1 176 ? 10.019 2.878 -15.390 1.00 94.88 176 ASN A N 1
ATOM 1365 C CA . ASN A 1 176 ? 9.422 1.997 -16.387 1.00 94.88 176 ASN A CA 1
ATOM 1366 C C . ASN A 1 176 ? 9.560 0.521 -15.981 1.00 94.88 176 ASN A C 1
ATOM 1368 O O . ASN A 1 176 ? 10.545 0.104 -15.362 1.00 94.88 176 ASN A O 1
ATOM 1372 N N . THR A 1 177 ? 8.583 -0.284 -16.393 1.00 96.62 177 THR A N 1
ATOM 1373 C CA . THR A 1 177 ? 8.693 -1.751 -16.404 1.00 96.62 177 THR A CA 1
ATOM 1374 C C . THR A 1 177 ? 8.915 -2.231 -17.844 1.00 96.62 177 THR A C 1
ATOM 1376 O O . THR A 1 177 ? 8.663 -1.475 -18.789 1.00 96.62 177 THR A O 1
ATOM 1379 N N . PRO A 1 178 ? 9.296 -3.501 -18.080 1.00 96.94 178 PRO A N 1
ATOM 1380 C CA . PRO A 1 178 ? 9.375 -4.059 -19.435 1.00 96.94 178 PRO A CA 1
ATOM 1381 C C . PRO A 1 178 ? 8.045 -4.076 -20.211 1.00 96.94 178 PRO A C 1
ATOM 1383 O O . PRO A 1 178 ? 8.007 -4.540 -21.349 1.00 96.94 178 PRO A O 1
ATOM 1386 N N . TRP A 1 179 ? 6.944 -3.608 -19.616 1.00 95.19 179 TRP A N 1
ATOM 1387 C CA . TRP A 1 179 ? 5.612 -3.678 -20.208 1.00 95.19 179 TRP A CA 1
ATOM 1388 C C . TRP A 1 179 ? 4.701 -2.470 -19.951 1.00 95.19 179 TRP A C 1
ATOM 1390 O O . TRP A 1 179 ? 3.575 -2.463 -20.455 1.00 95.19 179 TRP A O 1
ATOM 1400 N N . ALA A 1 180 ? 5.167 -1.461 -19.211 1.00 93.81 180 ALA A N 1
ATOM 1401 C CA . ALA A 1 180 ? 4.430 -0.234 -18.928 1.00 93.81 180 ALA A CA 1
ATOM 1402 C C . ALA A 1 180 ? 5.372 0.957 -18.689 1.00 93.81 180 ALA A C 1
ATOM 1404 O O . ALA A 1 180 ? 6.345 0.831 -17.938 1.00 93.81 180 ALA A O 1
ATOM 1405 N N . ASP A 1 181 ? 5.028 2.102 -19.282 1.00 90.50 181 ASP A N 1
ATOM 1406 C CA . ASP A 1 181 ? 5.716 3.386 -19.100 1.00 90.50 181 ASP A CA 1
ATOM 1407 C C . ASP A 1 181 ? 5.180 4.165 -17.882 1.00 90.50 181 ASP A C 1
ATOM 1409 O O . ASP A 1 181 ? 3.978 4.141 -17.594 1.00 90.50 181 ASP A O 1
ATOM 1413 N N . ASN A 1 182 ? 6.068 4.866 -17.172 1.00 92.94 182 ASN A N 1
ATOM 1414 C CA . ASN A 1 182 ? 5.758 5.607 -15.948 1.00 92.94 182 ASN A CA 1
ATOM 1415 C C . ASN A 1 182 ? 5.621 7.124 -16.156 1.00 92.94 182 ASN A C 1
ATOM 1417 O O . ASN A 1 182 ? 5.847 7.647 -17.240 1.00 92.94 182 ASN A O 1
ATOM 1421 N N . TRP A 1 183 ? 5.263 7.844 -15.090 1.00 87.44 183 TRP A N 1
ATOM 1422 C CA . TRP A 1 183 ? 4.982 9.282 -15.143 1.00 87.44 183 TRP A CA 1
ATOM 1423 C C . TRP A 1 183 ? 6.204 10.164 -15.465 1.00 87.44 183 TRP A C 1
ATOM 1425 O O . TRP A 1 183 ? 6.017 11.264 -15.973 1.00 87.44 183 TRP A O 1
ATOM 1435 N N . LEU A 1 184 ? 7.433 9.696 -15.214 1.00 89.88 184 LEU A N 1
ATOM 1436 C CA . LEU A 1 184 ? 8.670 10.407 -15.580 1.00 89.88 184 LEU A CA 1
ATOM 1437 C C . LEU A 1 184 ? 8.863 10.529 -17.101 1.00 89.88 184 LEU A C 1
ATOM 1439 O O . LEU A 1 184 ? 9.645 11.353 -17.571 1.00 89.88 184 LEU A O 1
ATOM 1443 N N . VAL A 1 185 ? 8.123 9.745 -17.888 1.00 89.50 185 VAL A N 1
ATOM 1444 C CA . VAL A 1 185 ? 8.068 9.904 -19.346 1.00 89.50 185 VAL A CA 1
ATOM 1445 C C . VAL A 1 185 ? 7.411 11.228 -19.733 1.00 89.50 185 VAL A C 1
ATOM 1447 O O . VAL A 1 185 ? 7.865 11.891 -20.663 1.00 89.50 185 VAL A O 1
ATOM 1450 N N . ASP A 1 186 ? 6.393 11.659 -18.984 1.00 84.19 186 ASP A N 1
ATOM 1451 C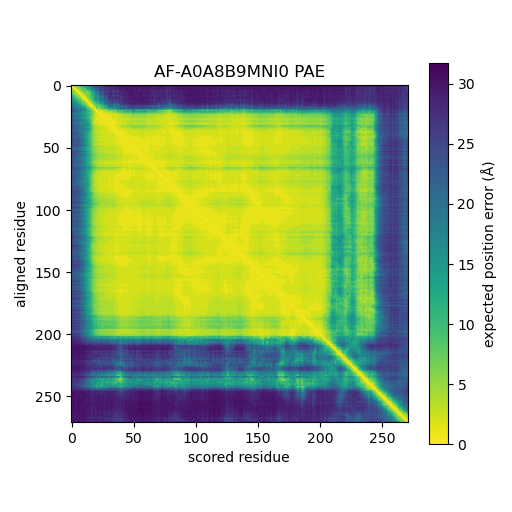 CA . ASP A 1 186 ? 5.688 12.917 -19.247 1.00 84.19 186 ASP A CA 1
ATOM 1452 C C . ASP A 1 186 ? 6.541 14.145 -18.862 1.00 84.19 186 ASP A C 1
ATOM 1454 O O . ASP A 1 186 ? 6.298 15.243 -19.365 1.00 84.19 186 ASP A O 1
ATOM 1458 N N . THR A 1 187 ? 7.547 13.978 -17.991 1.00 87.94 187 THR A N 1
ATOM 1459 C CA . THR A 1 187 ? 8.502 15.039 -17.615 1.00 87.94 187 THR A CA 1
ATOM 1460 C C . THR A 1 187 ? 9.760 15.058 -18.483 1.00 87.94 187 THR A C 1
ATOM 1462 O O . THR A 1 187 ? 10.530 16.014 -18.412 1.00 87.94 187 THR A O 1
ATOM 1465 N N . GLY A 1 188 ? 9.967 14.037 -19.319 1.00 89.62 188 GLY A N 1
ATOM 1466 C CA . GLY A 1 188 ? 11.185 13.865 -20.112 1.00 89.62 188 GLY A CA 1
ATOM 1467 C C . GLY A 1 188 ? 12.386 13.336 -19.319 1.00 89.62 188 GLY A C 1
ATOM 1468 O O . GLY A 1 188 ? 13.479 13.258 -19.878 1.00 89.62 188 GLY A O 1
ATOM 1469 N N . ASP A 1 189 ? 12.196 12.952 -18.051 1.00 91.12 189 ASP A N 1
ATOM 1470 C CA . ASP A 1 189 ? 13.251 12.372 -17.208 1.00 91.12 189 ASP A CA 1
ATOM 1471 C C . ASP A 1 189 ? 13.548 10.907 -17.581 1.00 91.12 189 ASP A C 1
ATOM 1473 O O . ASP A 1 189 ? 14.663 10.424 -17.379 1.00 91.12 189 ASP A O 1
ATOM 1477 N N . GLU A 1 190 ? 12.571 10.199 -18.159 1.00 89.69 190 GLU A N 1
ATOM 1478 C CA . GLU A 1 190 ? 12.746 8.858 -18.729 1.00 89.69 190 GLU A CA 1
ATOM 1479 C C . GLU A 1 190 ? 12.205 8.778 -20.168 1.00 89.69 190 GLU A C 1
ATOM 1481 O O . GLU A 1 190 ? 11.211 9.425 -20.499 1.00 89.69 190 GLU A O 1
ATOM 1486 N N . PRO A 1 191 ? 12.814 7.969 -21.054 1.00 92.19 191 PRO A N 1
ATOM 1487 C CA . PRO A 1 191 ? 12.278 7.764 -22.394 1.00 92.19 191 PRO A CA 1
ATOM 1488 C C . PRO A 1 191 ? 11.010 6.884 -22.368 1.00 92.19 191 PRO A C 1
ATOM 1490 O O . PRO A 1 191 ? 10.935 5.946 -21.566 1.00 92.19 191 PRO A O 1
ATOM 1493 N N . PRO A 1 192 ? 10.036 7.110 -23.273 1.00 91.75 192 PRO A N 1
ATOM 1494 C CA . PRO A 1 192 ? 8.938 6.169 -23.490 1.00 91.75 192 PRO A CA 1
ATOM 1495 C C . PRO A 1 192 ? 9.481 4.870 -24.097 1.00 91.75 192 PRO A C 1
ATOM 1497 O O . PRO A 1 192 ? 10.109 4.905 -25.155 1.00 91.75 192 PRO A O 1
ATOM 1500 N N . LEU A 1 193 ? 9.233 3.720 -23.462 1.00 92.50 193 LEU A N 1
ATOM 1501 C CA . LEU A 1 193 ? 9.658 2.419 -23.994 1.00 92.50 193 LEU A CA 1
ATOM 1502 C C . LEU A 1 193 ? 8.561 1.758 -24.827 1.00 92.50 193 LEU A C 1
ATOM 1504 O O . LEU A 1 193 ? 8.851 1.105 -25.828 1.00 92.50 193 LEU A O 1
ATOM 1508 N N . HIS A 1 194 ? 7.302 1.930 -24.423 1.00 88.94 194 HIS A N 1
ATOM 1509 C CA . HIS A 1 194 ? 6.150 1.268 -25.046 1.00 88.94 194 HIS A CA 1
ATOM 1510 C C . HIS A 1 194 ? 5.156 2.252 -25.654 1.00 88.94 194 HIS A C 1
ATOM 1512 O O . HIS A 1 194 ? 4.169 1.827 -26.255 1.00 88.94 194 HIS A O 1
ATOM 1518 N N . HIS A 1 195 ? 5.383 3.555 -25.453 1.00 87.50 195 HIS A N 1
ATOM 1519 C CA . HIS A 1 195 ? 4.373 4.600 -25.618 1.00 87.50 195 HIS A CA 1
ATOM 1520 C C . HIS A 1 195 ? 3.089 4.246 -24.863 1.00 87.50 195 HIS A C 1
ATOM 1522 O O . HIS A 1 195 ? 1.971 4.468 -25.334 1.00 87.50 195 HIS A O 1
ATOM 1528 N N . GLY A 1 196 ? 3.278 3.639 -23.690 1.00 86.88 196 GLY A N 1
ATOM 1529 C CA . GLY A 1 196 ? 2.211 3.113 -22.878 1.00 86.88 196 GLY A CA 1
ATOM 1530 C C . GLY A 1 196 ? 2.350 1.683 -22.411 1.00 86.88 196 GLY A C 1
ATOM 1531 O O . GLY A 1 196 ? 3.173 1.399 -21.548 1.00 86.88 196 GLY A O 1
ATOM 1532 N N . LEU A 1 197 ? 1.485 0.802 -22.917 1.00 87.56 197 LEU A N 1
ATOM 1533 C CA . LEU A 1 197 ? 1.471 -0.619 -22.577 1.00 87.56 197 LEU A CA 1
ATOM 1534 C C . LEU A 1 197 ? 1.972 -1.462 -23.744 1.00 87.56 197 LEU A C 1
ATOM 1536 O O . LEU A 1 197 ? 1.439 -1.390 -24.858 1.00 87.56 197 LEU A O 1
ATOM 1540 N N . SER A 1 198 ? 2.927 -2.342 -23.452 1.00 89.94 198 SER A N 1
ATOM 1541 C CA . SER A 1 198 ? 3.383 -3.357 -24.402 1.00 89.94 198 SER A CA 1
ATOM 1542 C C . SER A 1 198 ? 2.292 -4.413 -24.663 1.00 89.94 198 SER A C 1
ATOM 1544 O O . SER A 1 198 ? 1.307 -4.488 -23.917 1.00 89.94 198 SER A O 1
ATOM 1546 N N . PRO A 1 199 ? 2.443 -5.294 -25.675 1.00 91.06 199 PRO A N 1
ATOM 1547 C CA . PRO A 1 199 ? 1.539 -6.432 -25.859 1.00 91.06 199 PRO A CA 1
ATOM 1548 C C . PRO A 1 199 ? 1.389 -7.301 -24.600 1.00 91.06 199 PRO A C 1
ATOM 1550 O O . PRO A 1 199 ? 0.278 -7.709 -24.266 1.00 91.06 199 PRO A O 1
ATOM 1553 N N . PHE A 1 200 ? 2.475 -7.522 -23.851 1.00 88.94 200 PHE A N 1
ATOM 1554 C CA . PHE A 1 200 ? 2.421 -8.230 -22.568 1.00 88.94 200 PHE A CA 1
ATOM 1555 C C . PHE A 1 200 ? 1.640 -7.439 -21.508 1.00 88.94 200 PHE A C 1
ATOM 1557 O O . PHE A 1 200 ? 0.842 -8.017 -20.767 1.00 88.94 200 PHE A O 1
ATOM 1564 N N . GLY A 1 201 ? 1.826 -6.116 -21.453 1.00 85.94 201 GLY A N 1
ATOM 1565 C CA . GLY A 1 201 ? 1.100 -5.242 -20.527 1.00 85.94 201 GLY A CA 1
ATOM 1566 C C . GLY A 1 201 ? -0.416 -5.306 -20.724 1.00 85.94 201 GLY A C 1
ATOM 1567 O O . GLY A 1 201 ? -1.156 -5.363 -19.745 1.00 85.94 201 GLY A O 1
ATOM 1568 N N . LYS A 1 202 ? -0.870 -5.408 -21.980 1.00 82.31 202 LYS A N 1
ATOM 1569 C CA . LYS A 1 202 ? -2.290 -5.588 -22.332 1.00 82.31 202 LYS A CA 1
ATOM 1570 C C . LYS A 1 202 ? -2.835 -6.944 -21.868 1.00 82.31 202 LYS A C 1
ATOM 1572 O O . LYS A 1 202 ? -3.890 -7.008 -21.250 1.00 82.31 202 LYS A O 1
ATOM 1577 N N . VAL A 1 203 ? -2.090 -8.031 -22.088 1.00 77.06 203 VAL A N 1
ATOM 1578 C CA . VAL A 1 203 ? -2.491 -9.374 -21.619 1.00 77.06 203 VAL A CA 1
ATOM 1579 C C . VAL A 1 203 ? -2.550 -9.442 -20.089 1.00 77.06 203 VAL A C 1
ATOM 1581 O O . VAL A 1 203 ? -3.405 -10.125 -19.521 1.00 77.06 203 VAL A O 1
ATOM 1584 N N . SER A 1 204 ? -1.656 -8.732 -19.401 1.00 63.94 204 SER A N 1
ATOM 1585 C CA . SER A 1 204 ? -1.509 -8.828 -17.947 1.00 63.94 204 SER A CA 1
ATOM 1586 C C . SER A 1 204 ? -2.755 -8.416 -17.165 1.00 63.94 204 SER A C 1
ATOM 1588 O O . SER A 1 204 ? -3.075 -9.068 -16.173 1.00 63.94 204 SER A O 1
ATOM 1590 N N . GLY A 1 205 ? -3.500 -7.400 -17.600 1.00 56.22 205 GLY A N 1
ATOM 1591 C CA . GLY A 1 205 ? -4.764 -7.057 -16.926 1.00 56.22 205 GLY A CA 1
ATOM 1592 C C . GLY A 1 205 ? -5.970 -7.875 -17.404 1.00 56.22 205 GLY A C 1
ATOM 1593 O O . GLY A 1 205 ? -6.877 -8.096 -16.603 1.00 56.22 205 GLY A O 1
ATOM 1594 N N . ASP A 1 206 ? -5.952 -8.442 -18.618 1.00 57.09 206 ASP A N 1
ATOM 1595 C CA . ASP A 1 206 ? -7.002 -9.372 -19.069 1.00 57.09 206 ASP A CA 1
ATOM 1596 C C . ASP A 1 206 ? -6.948 -10.691 -18.274 1.00 57.09 206 ASP A C 1
ATOM 1598 O O . ASP A 1 206 ? -7.977 -11.281 -17.935 1.00 57.09 206 ASP A O 1
ATOM 1602 N N . SER A 1 207 ? -5.734 -11.127 -17.915 1.00 52.75 207 SER A N 1
ATOM 1603 C CA . SER A 1 207 ? -5.428 -12.427 -17.293 1.00 52.75 207 SER A CA 1
ATOM 1604 C C . SER A 1 207 ? -6.045 -12.652 -15.909 1.00 52.75 207 SER A C 1
ATOM 1606 O O . SER A 1 207 ? -6.005 -13.770 -15.395 1.00 52.75 207 SER A O 1
ATOM 1608 N N . VAL A 1 208 ? -6.582 -11.607 -15.279 1.00 49.75 208 VAL A N 1
ATOM 1609 C CA . VAL A 1 208 ? -7.164 -11.684 -13.929 1.00 49.75 208 VAL A CA 1
ATOM 1610 C C . VAL A 1 208 ? -8.537 -10.998 -13.847 1.00 49.75 208 VAL A C 1
ATOM 1612 O O . VAL A 1 208 ? -9.020 -10.673 -12.765 1.00 49.75 208 VAL A O 1
ATOM 1615 N N . GLY A 1 209 ? -9.214 -10.860 -14.996 1.00 37.34 209 GLY A N 1
ATOM 1616 C CA . GLY A 1 209 ? -10.643 -10.534 -15.067 1.00 37.34 209 GLY A CA 1
ATOM 1617 C C . GLY A 1 209 ? -10.999 -9.111 -15.507 1.00 37.34 209 GLY A C 1
ATOM 1618 O O . GLY A 1 209 ? -12.172 -8.751 -15.426 1.00 37.34 209 GLY A O 1
ATOM 1619 N N . SER A 1 210 ? -10.049 -8.316 -16.003 1.00 39.91 210 SER A N 1
ATOM 1620 C CA . SER A 1 210 ? -10.291 -6.923 -16.405 1.00 39.91 210 SER A CA 1
ATOM 1621 C C . SER A 1 210 ? -10.296 -6.797 -17.931 1.00 39.91 210 SER A C 1
ATOM 1623 O O . SER A 1 210 ? -9.240 -6.790 -18.541 1.00 39.91 210 SER A O 1
ATOM 1625 N 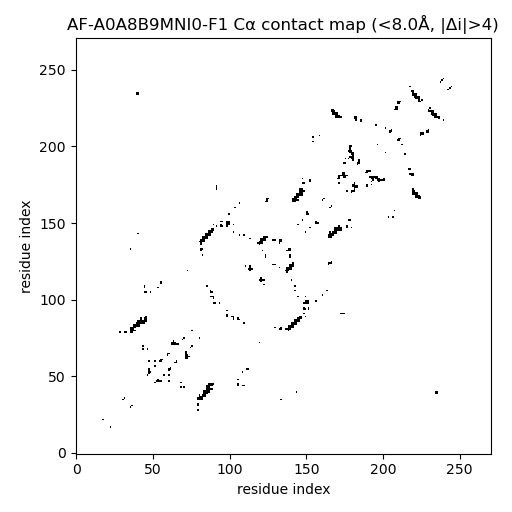N . ARG A 1 211 ? -11.472 -6.702 -18.566 1.00 33.06 211 ARG A N 1
ATOM 1626 C CA . ARG A 1 211 ? -11.599 -6.461 -20.019 1.00 33.06 211 ARG A CA 1
ATOM 1627 C C . ARG A 1 211 ? -11.944 -4.992 -20.290 1.00 33.06 211 ARG A C 1
ATOM 1629 O O . ARG A 1 211 ? -13.111 -4.641 -20.156 1.00 33.06 211 ARG A O 1
ATOM 1636 N N . ALA A 1 212 ? -10.945 -4.174 -20.637 1.00 30.94 212 ALA A N 1
ATOM 1637 C CA . ALA A 1 212 ? -10.992 -2.921 -21.427 1.00 30.94 212 ALA A CA 1
ATOM 1638 C C . ALA A 1 212 ? -9.790 -2.029 -21.058 1.00 30.94 212 ALA A C 1
ATOM 1640 O O . ALA A 1 212 ? -9.464 -1.917 -19.882 1.00 30.94 212 ALA A O 1
ATOM 1641 N N . TRP A 1 213 ? -9.147 -1.388 -22.043 1.00 45.53 213 TRP A N 1
ATOM 1642 C CA . TRP A 1 213 ? -7.885 -0.651 -21.873 1.00 45.53 213 TRP A CA 1
ATOM 1643 C C . TRP A 1 213 ? -7.863 0.645 -22.681 1.00 45.53 213 TRP A C 1
ATOM 1645 O O . TRP A 1 213 ? -8.006 0.591 -23.899 1.00 45.53 213 TRP A O 1
ATOM 1655 N N . GLU A 1 214 ? -7.590 1.783 -22.040 1.00 32.75 214 GLU A N 1
ATOM 1656 C CA . GLU A 1 214 ? -7.168 2.999 -22.743 1.00 32.75 214 GLU A CA 1
ATOM 1657 C C . GLU A 1 214 ? -6.217 3.834 -21.876 1.00 32.75 214 GLU A C 1
ATOM 1659 O O . GLU A 1 214 ? -6.439 4.041 -20.682 1.00 32.75 214 GLU A O 1
ATOM 1664 N N . GLN A 1 215 ? -5.129 4.296 -22.490 1.00 38.25 215 GLN A N 1
ATOM 1665 C CA . GLN A 1 215 ? -4.113 5.138 -21.875 1.00 38.25 215 GLN A CA 1
ATOM 1666 C C . GLN A 1 215 ? -4.384 6.603 -22.208 1.00 38.25 215 GLN A C 1
ATOM 1668 O O . GLN A 1 215 ? -4.262 7.007 -23.356 1.00 38.25 215 GLN A O 1
ATOM 1673 N N . GLN A 1 216 ? -4.703 7.398 -21.188 1.00 34.72 216 GLN A N 1
ATOM 1674 C CA . GLN A 1 216 ? -4.836 8.855 -21.299 1.00 34.72 216 GLN A CA 1
ATOM 1675 C C . GLN A 1 216 ? -3.550 9.565 -20.815 1.00 34.72 216 GLN A C 1
ATOM 1677 O O . GLN A 1 216 ? -2.838 9.010 -19.982 1.00 34.72 216 GLN A O 1
ATOM 1682 N N . PRO A 1 217 ? -3.190 10.763 -21.290 1.00 36.44 217 PRO A N 1
ATOM 1683 C CA . PRO A 1 217 ? -1.975 11.453 -20.830 1.00 36.44 217 PRO A CA 1
ATOM 1684 C C . PRO A 1 217 ? -2.009 11.800 -19.321 1.00 36.44 217 PRO A C 1
ATOM 1686 O O . PRO A 1 217 ? -3.062 12.202 -18.824 1.00 36.44 217 PRO A O 1
ATOM 1689 N N . GLY A 1 218 ? -0.876 11.697 -18.601 1.00 38.34 218 GLY A N 1
ATOM 1690 C CA . GLY A 1 218 ? -0.649 12.423 -17.336 1.00 38.34 218 GLY A CA 1
ATOM 1691 C C . GLY A 1 218 ? -0.988 11.756 -15.987 1.00 38.34 218 GLY A C 1
ATOM 1692 O O . GLY A 1 218 ? -1.696 12.365 -15.186 1.00 38.34 218 GLY A O 1
ATOM 1693 N N . GLY A 1 219 ? -0.446 10.576 -15.640 1.00 45.53 219 GLY A N 1
ATOM 1694 C CA . GLY A 1 219 ? -0.476 10.151 -14.222 1.00 45.53 219 GLY A CA 1
ATOM 1695 C C . GLY A 1 219 ? -0.114 8.701 -13.868 1.00 45.53 219 GLY A C 1
ATOM 1696 O O . GLY A 1 219 ? -0.182 7.792 -14.694 1.00 45.53 219 GLY A O 1
ATOM 1697 N N . ARG A 1 220 ? 0.216 8.480 -12.579 1.00 47.16 220 ARG A N 1
ATOM 1698 C CA . ARG A 1 220 ? 0.382 7.152 -11.948 1.00 47.16 220 ARG A CA 1
ATOM 1699 C C . ARG A 1 220 ? -0.971 6.430 -11.923 1.00 47.16 220 ARG A C 1
ATOM 1701 O O . ARG A 1 220 ? -1.892 6.873 -11.241 1.00 47.16 220 ARG A O 1
ATOM 1708 N N . ARG A 1 221 ? -1.112 5.333 -12.672 1.00 49.25 221 ARG A N 1
ATOM 1709 C CA . ARG A 1 221 ? -2.378 4.584 -12.800 1.00 49.25 221 ARG A CA 1
ATOM 1710 C C . ARG A 1 221 ? -2.372 3.283 -11.997 1.00 49.25 221 ARG A C 1
ATOM 1712 O O . ARG A 1 221 ? -1.396 2.528 -12.035 1.00 49.25 221 ARG A O 1
ATOM 1719 N N . THR A 1 222 ? -3.485 3.007 -11.316 1.00 45.41 222 THR A N 1
ATOM 1720 C CA . THR A 1 222 ? -3.707 1.801 -10.508 1.00 45.41 222 THR A CA 1
ATOM 1721 C C . THR A 1 222 ? -4.813 0.909 -11.078 1.00 45.41 222 THR A C 1
ATOM 1723 O O . THR A 1 222 ? -5.806 1.367 -11.639 1.00 45.41 222 THR A O 1
ATOM 1726 N N . TRP A 1 223 ? -4.636 -0.401 -10.915 1.00 40.69 223 TRP A N 1
ATOM 1727 C CA . TRP A 1 223 ? -5.656 -1.430 -11.132 1.00 40.69 223 TRP A CA 1
ATOM 1728 C C . TRP A 1 223 ? -6.650 -1.467 -9.985 1.00 40.69 223 TRP A C 1
ATOM 1730 O O . TRP A 1 223 ? -6.303 -1.087 -8.879 1.00 40.69 223 TRP A O 1
ATOM 1740 N N . CYS A 1 224 ? -7.838 -2.023 -10.199 1.00 35.03 224 CYS A N 1
ATOM 1741 C CA . CYS A 1 224 ? -8.644 -2.612 -9.130 1.00 35.03 224 CYS A CA 1
ATOM 1742 C C . CYS A 1 224 ? -9.360 -3.848 -9.668 1.00 35.03 224 CYS A C 1
ATOM 1744 O O . CYS A 1 224 ? -9.947 -3.805 -10.747 1.00 35.03 224 CYS A O 1
ATOM 1746 N N . TRP A 1 225 ? -9.287 -4.961 -8.937 1.00 40.78 225 TRP A N 1
ATOM 1747 C CA . TRP A 1 225 ? -9.913 -6.211 -9.370 1.00 40.78 225 TRP A CA 1
ATOM 1748 C C . TRP A 1 225 ? -11.403 -6.196 -9.016 1.00 40.78 225 TRP A C 1
ATOM 1750 O O . TRP A 1 225 ? -11.746 -6.294 -7.838 1.00 40.78 225 TRP A O 1
ATOM 1760 N N . HIS A 1 226 ? -12.296 -6.112 -10.008 1.00 35.00 226 HIS A N 1
ATOM 1761 C CA . HIS A 1 226 ? -13.718 -6.405 -9.794 1.00 35.00 226 HIS A CA 1
ATOM 1762 C C . HIS A 1 226 ? -14.416 -6.893 -11.082 1.00 35.00 226 HIS A C 1
ATOM 1764 O O . HIS A 1 226 ? -14.441 -6.161 -12.071 1.00 35.00 226 HIS A O 1
ATOM 1770 N N . PRO A 1 227 ? -15.026 -8.095 -11.103 1.00 34.34 227 PRO A N 1
ATOM 1771 C CA . PRO A 1 227 ? -16.047 -8.433 -12.099 1.00 34.34 227 PRO A CA 1
ATOM 1772 C C . PRO A 1 227 ? -17.392 -7.766 -11.729 1.00 34.34 227 PRO A C 1
ATOM 1774 O O . PRO A 1 227 ? -17.671 -7.663 -10.532 1.00 34.34 227 PRO A O 1
ATOM 1777 N N . PRO A 1 228 ? -18.247 -7.339 -12.691 1.00 42.72 228 PRO A N 1
ATOM 1778 C CA . PRO A 1 228 ? -18.225 -7.645 -14.126 1.00 42.72 228 PRO A CA 1
ATOM 1779 C C . PRO A 1 228 ? -17.848 -6.467 -15.055 1.00 42.72 228 PRO A C 1
ATOM 1781 O O . PRO A 1 228 ? -17.991 -6.595 -16.268 1.00 42.72 228 PRO A O 1
ATOM 1784 N N . ALA A 1 229 ? -17.349 -5.344 -14.533 1.00 33.47 229 ALA A N 1
ATOM 1785 C CA . ALA A 1 229 ? -16.833 -4.237 -15.344 1.00 33.47 229 ALA A CA 1
ATOM 1786 C C . ALA A 1 229 ? -15.679 -3.534 -14.607 1.00 33.47 229 ALA A C 1
ATOM 1788 O O . ALA A 1 229 ? -15.846 -3.201 -13.431 1.00 33.47 229 ALA A O 1
ATOM 1789 N N . PRO A 1 230 ? -14.519 -3.297 -15.248 1.00 44.22 230 PRO A N 1
ATOM 1790 C CA . PRO A 1 230 ? -13.416 -2.613 -14.590 1.00 44.22 230 PRO A CA 1
ATOM 1791 C C . PRO A 1 230 ? -13.754 -1.127 -14.398 1.00 44.22 230 PRO A C 1
ATOM 1793 O O . PRO A 1 230 ? -13.910 -0.382 -15.364 1.00 44.22 230 PRO A O 1
ATOM 1796 N N . CYS A 1 231 ? -13.839 -0.686 -13.142 1.00 35.84 231 CYS A N 1
ATOM 1797 C CA . CYS A 1 231 ? -13.719 0.725 -12.787 1.00 35.84 231 CYS A CA 1
ATOM 1798 C C . CYS A 1 231 ? -12.249 1.028 -12.480 1.00 35.84 231 CYS A C 1
ATOM 1800 O O . CYS A 1 231 ? -11.624 0.350 -11.662 1.00 35.84 231 CYS A O 1
ATOM 1802 N N . TRP A 1 232 ? -11.706 2.063 -13.118 1.00 43.38 232 TRP A N 1
ATOM 1803 C CA . TRP A 1 232 ? -10.353 2.545 -12.854 1.00 43.38 232 TRP A CA 1
ATOM 1804 C C . TRP A 1 232 ? -10.290 3.288 -11.523 1.00 43.38 232 TRP A C 1
ATOM 1806 O O . TRP A 1 232 ? -11.193 4.054 -11.181 1.00 43.38 232 TRP A O 1
ATOM 1816 N N . LEU A 1 233 ? -9.186 3.116 -10.802 1.00 51.28 233 LEU A N 1
ATOM 1817 C CA . LEU A 1 233 ? -8.825 3.977 -9.684 1.00 51.28 233 LEU A CA 1
ATOM 1818 C C . LEU A 1 233 ? -7.509 4.680 -10.032 1.00 51.28 233 LEU A C 1
ATOM 1820 O O . LEU A 1 233 ? -6.651 4.124 -10.708 1.00 51.28 233 LEU A O 1
ATOM 1824 N N . ILE A 1 234 ? -7.377 5.939 -9.621 1.00 49.97 234 ILE A N 1
ATOM 1825 C CA . ILE A 1 234 ? -6.130 6.703 -9.721 1.00 49.97 234 ILE A CA 1
ATOM 1826 C C . ILE A 1 234 ? -5.732 7.049 -8.286 1.00 49.97 234 ILE A C 1
ATOM 1828 O O . ILE A 1 234 ? -6.562 7.552 -7.520 1.00 49.97 234 ILE A O 1
ATOM 1832 N N . LYS A 1 235 ? -4.513 6.687 -7.872 1.00 54.97 235 LYS A N 1
ATOM 1833 C CA . LYS A 1 235 ? -4.078 6.757 -6.468 1.00 54.97 235 LYS A CA 1
ATOM 1834 C C . LYS A 1 235 ? -2.586 7.075 -6.329 1.00 54.97 235 LYS A C 1
ATOM 1836 O O . LYS A 1 235 ? -1.785 6.505 -7.063 1.00 54.97 235 LYS A O 1
ATOM 1841 N N . PRO A 1 236 ? -2.224 7.826 -5.276 1.00 51.84 236 PRO A N 1
ATOM 1842 C CA . PRO A 1 236 ? -2.699 9.184 -5.019 1.00 51.84 236 PRO A CA 1
ATOM 1843 C C . PRO A 1 236 ? -2.274 10.117 -6.168 1.00 51.84 236 PRO A C 1
ATOM 1845 O O . PRO A 1 236 ? -1.097 10.231 -6.499 1.00 51.84 236 PRO A O 1
ATOM 1848 N N . SER A 1 237 ? -3.242 10.801 -6.771 1.00 46.50 237 SER A N 1
ATOM 1849 C CA . SER A 1 237 ? -3.024 11.821 -7.803 1.00 46.50 237 SER A CA 1
ATOM 1850 C C . SER A 1 237 ? -3.936 13.015 -7.537 1.00 46.50 237 SER A C 1
ATOM 1852 O O . SER A 1 237 ? -5.087 12.830 -7.137 1.00 46.50 237 SER A O 1
ATOM 1854 N N . SER A 1 238 ? -3.454 14.227 -7.785 1.00 44.72 238 SER A N 1
ATOM 1855 C CA . SER A 1 238 ? -4.243 15.460 -7.714 1.00 44.72 238 SER A CA 1
ATOM 1856 C C . SER A 1 238 ? -4.647 15.937 -9.113 1.00 44.72 238 SER A C 1
ATOM 1858 O O . SER A 1 238 ? -4.127 15.466 -10.122 1.00 44.72 238 SER A O 1
ATOM 1860 N N . GLY A 1 239 ? -5.607 16.863 -9.190 1.00 32.41 239 GLY A N 1
ATOM 1861 C CA . GLY A 1 239 ? -6.038 17.426 -10.469 1.00 32.41 239 GLY A CA 1
ATOM 1862 C C . GLY A 1 239 ? -4.931 18.256 -11.125 1.00 32.41 239 GLY A C 1
ATOM 1863 O O . GLY A 1 239 ? -4.523 19.277 -10.570 1.00 32.41 239 GLY A O 1
ATOM 1864 N N . CYS A 1 240 ? -4.502 17.868 -12.329 1.00 42.00 240 CYS A N 1
ATOM 1865 C CA . CYS A 1 240 ? -3.452 18.566 -13.081 1.00 42.00 240 CYS A CA 1
ATOM 1866 C C . CYS A 1 240 ? -3.815 20.019 -13.425 1.00 42.00 240 CYS A C 1
ATOM 1868 O O . CYS A 1 240 ? -2.932 20.854 -13.557 1.00 42.00 240 CYS A O 1
ATOM 1870 N N . THR A 1 241 ? -5.106 20.353 -13.529 1.00 49.62 241 THR A N 1
ATOM 1871 C CA . THR A 1 241 ? -5.559 21.742 -13.721 1.00 49.62 241 THR A CA 1
ATOM 1872 C C . THR A 1 241 ? -5.297 22.613 -12.491 1.00 49.62 241 THR A C 1
ATOM 1874 O O . THR A 1 241 ? -5.060 23.808 -12.625 1.00 49.62 241 THR A O 1
ATOM 1877 N N . VAL A 1 242 ? -5.344 22.021 -11.291 1.00 41.38 242 VAL A N 1
ATOM 1878 C CA . VAL A 1 242 ? -5.136 22.728 -10.016 1.00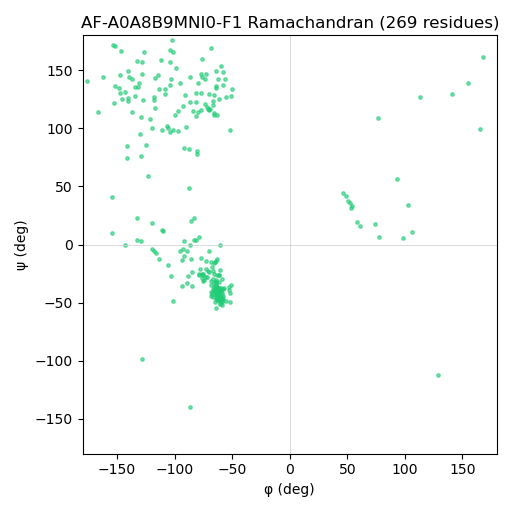 41.38 242 VAL A CA 1
ATOM 1879 C C . VAL A 1 242 ? -3.646 22.834 -9.692 1.00 41.38 242 VAL A C 1
ATOM 1881 O O . VAL A 1 242 ? -3.206 23.843 -9.152 1.00 41.38 242 VAL A O 1
ATOM 1884 N N . CYS A 1 243 ? -2.868 21.805 -10.030 1.00 35.56 243 CYS A N 1
ATOM 1885 C CA . CYS A 1 243 ? -1.423 21.776 -9.828 1.00 35.56 243 CYS A CA 1
ATOM 1886 C C . CYS A 1 243 ? -0.750 21.097 -11.034 1.00 35.56 243 CYS A C 1
ATOM 1888 O O . CYS A 1 243 ? -0.548 19.878 -11.012 1.00 35.56 243 CYS A O 1
ATOM 1890 N N . PRO A 1 244 ? -0.464 21.840 -12.121 1.00 42.47 244 PRO A N 1
ATOM 1891 C CA . PRO A 1 244 ? 0.242 21.280 -13.264 1.00 42.47 244 PRO A CA 1
ATOM 1892 C C . PRO A 1 244 ? 1.704 21.018 -12.872 1.00 42.47 244 PRO A C 1
ATOM 1894 O O . PRO A 1 244 ? 2.356 21.935 -12.369 1.00 42.47 244 PRO A O 1
ATOM 1897 N N . PRO A 1 245 ? 2.248 19.810 -13.110 1.00 47.69 245 PRO A N 1
ATOM 1898 C CA . PRO A 1 245 ? 3.644 19.520 -12.784 1.00 47.69 245 PRO A CA 1
ATOM 1899 C C . PRO A 1 245 ? 4.637 20.389 -13.581 1.00 47.69 245 PRO A C 1
ATOM 1901 O O . PRO A 1 245 ? 5.703 20.683 -13.058 1.00 47.69 245 PRO A O 1
ATOM 1904 N N . PHE A 1 246 ? 4.267 20.874 -14.773 1.00 37.16 246 PHE A N 1
ATOM 1905 C CA . PHE A 1 246 ? 4.738 22.114 -15.415 1.00 37.16 246 PHE A CA 1
ATOM 1906 C C . PHE A 1 246 ? 3.949 22.295 -16.728 1.00 37.16 246 PHE A C 1
ATOM 1908 O O . PHE A 1 246 ? 3.694 21.317 -17.428 1.00 37.16 246 PHE A O 1
ATOM 1915 N N . MET A 1 247 ? 3.547 23.520 -17.084 1.00 35.75 247 MET A N 1
ATOM 1916 C CA . MET A 1 247 ? 3.012 23.825 -18.421 1.00 35.75 247 MET A CA 1
ATOM 1917 C C . MET A 1 247 ? 4.159 24.227 -19.352 1.00 35.75 247 MET A C 1
ATOM 1919 O O . MET A 1 247 ? 4.579 25.382 -19.342 1.00 35.75 247 MET A O 1
ATOM 1923 N N . GLN A 1 248 ? 4.605 23.313 -20.210 1.00 30.36 248 GLN A N 1
ATOM 1924 C CA . GLN A 1 248 ? 5.129 23.670 -21.529 1.00 30.36 248 GLN A CA 1
ATOM 1925 C C . GLN A 1 248 ? 4.584 22.673 -22.558 1.00 30.36 248 GLN A C 1
ATOM 1927 O O . GLN A 1 248 ? 4.901 21.492 -22.516 1.00 30.36 248 GLN A O 1
ATOM 1932 N N . GLY A 1 249 ? 3.746 23.164 -23.480 1.00 29.58 249 GLY A N 1
ATOM 1933 C CA . GLY A 1 249 ? 3.532 22.503 -24.772 1.00 29.58 249 GLY A CA 1
ATOM 1934 C C . GLY A 1 249 ? 2.252 21.689 -24.990 1.00 29.58 249 GLY A C 1
ATOM 1935 O O . GLY A 1 249 ? 2.293 20.733 -25.753 1.00 29.58 249 GLY A O 1
ATOM 1936 N N . CYS A 1 250 ? 1.093 22.057 -24.432 1.00 26.11 250 CYS A N 1
ATOM 1937 C CA . CYS A 1 250 ? -0.185 21.566 -24.976 1.00 26.11 250 CYS A CA 1
ATOM 1938 C C . CYS A 1 250 ? -0.599 22.386 -26.210 1.00 26.11 250 CYS A C 1
ATOM 1940 O O . CYS A 1 250 ? -1.480 23.240 -26.139 1.00 26.11 250 CYS A O 1
ATOM 1942 N N . HIS A 1 251 ? 0.022 22.113 -27.357 1.00 29.12 251 HIS A N 1
ATOM 1943 C CA . HIS A 1 251 ? -0.588 22.393 -28.657 1.00 29.12 251 HIS A CA 1
ATOM 1944 C C . HIS A 1 251 ? -0.914 21.060 -29.335 1.00 29.12 251 HIS A C 1
ATOM 1946 O O . HIS A 1 251 ? -0.060 20.429 -29.947 1.00 29.12 251 HIS A O 1
ATOM 1952 N N . SER A 1 252 ? -2.173 20.635 -29.229 1.00 27.52 252 SER A N 1
ATOM 1953 C CA . SER A 1 252 ? -2.776 19.673 -30.154 1.00 27.52 252 SER A CA 1
ATOM 1954 C C . SER A 1 252 ? -4.091 20.261 -30.681 1.00 27.52 252 SER A C 1
ATOM 1956 O O . SER A 1 252 ? -4.934 20.667 -29.877 1.00 27.52 252 SER A O 1
ATOM 1958 N N . PRO A 1 253 ? -4.270 20.373 -32.011 1.00 30.45 253 PRO A N 1
ATOM 1959 C CA . PRO A 1 253 ? -5.435 20.995 -32.620 1.00 30.45 253 PRO A CA 1
ATOM 1960 C C . PRO A 1 253 ? -6.542 19.952 -32.791 1.00 30.45 253 PRO A C 1
ATOM 1962 O O . PRO A 1 253 ? -6.700 19.363 -33.854 1.00 30.45 253 PRO A O 1
ATOM 1965 N N . SER A 1 254 ? -7.306 19.686 -31.737 1.00 28.00 254 SER A N 1
ATOM 1966 C CA . SER A 1 254 ? -8.493 18.825 -31.842 1.00 28.00 254 SER A CA 1
ATOM 1967 C C . SER A 1 254 ? -9.538 19.123 -30.765 1.00 28.00 254 SER A C 1
ATOM 1969 O O . SER A 1 254 ? -10.193 18.229 -30.244 1.00 28.00 254 SER A O 1
ATOM 1971 N N . CYS A 1 255 ? -9.759 20.405 -30.469 1.00 25.44 255 CYS A N 1
ATOM 1972 C CA . CYS A 1 255 ? -10.993 20.848 -29.820 1.00 25.44 255 CYS A CA 1
ATOM 1973 C C . CYS A 1 255 ? -11.958 21.349 -30.900 1.00 25.44 255 CYS A C 1
ATOM 1975 O O . CYS A 1 255 ? -11.845 22.480 -31.367 1.00 25.44 255 CYS A O 1
ATOM 1977 N N . ASN A 1 256 ? -12.896 20.496 -31.318 1.00 26.23 256 ASN A N 1
ATOM 1978 C CA . ASN A 1 256 ? -14.020 20.916 -32.153 1.00 26.23 256 ASN A CA 1
ATOM 1979 C C . ASN A 1 256 ? -15.010 21.724 -31.273 1.00 26.23 256 ASN A C 1
ATOM 1981 O O . ASN A 1 256 ? -15.482 21.171 -30.278 1.00 26.23 256 ASN A O 1
ATOM 1985 N N . PRO A 1 257 ? -15.338 23.001 -31.561 1.00 29.42 257 PRO A N 1
ATOM 1986 C CA . PRO A 1 257 ? -16.013 23.892 -30.607 1.00 29.42 257 PRO A CA 1
ATOM 1987 C C . PRO A 1 257 ? -17.551 23.798 -30.593 1.00 29.42 257 PRO A C 1
ATOM 1989 O O . PRO A 1 257 ? -18.226 24.719 -30.130 1.00 29.42 257 PRO A O 1
ATOM 1992 N N . HIS A 1 258 ? -18.151 22.715 -31.088 1.00 28.78 258 HIS A N 1
ATOM 1993 C CA . HIS A 1 258 ? -19.608 22.612 -31.212 1.00 28.78 258 HIS A CA 1
ATOM 1994 C C . HIS A 1 258 ? -20.187 21.379 -30.515 1.00 28.78 258 HIS A C 1
ATOM 1996 O O . HIS A 1 258 ? -20.472 20.367 -31.143 1.00 28.78 258 HIS A O 1
ATOM 2002 N N . CYS A 1 259 ? -20.445 21.521 -29.213 1.00 27.16 259 CYS A N 1
ATOM 2003 C CA . CYS A 1 259 ? -21.476 20.765 -28.502 1.00 27.16 259 CYS A CA 1
ATOM 2004 C C . CYS A 1 259 ? -22.360 21.760 -27.727 1.00 27.16 259 CYS A C 1
ATOM 2006 O O . CYS A 1 259 ? -21.883 22.364 -26.763 1.00 27.16 259 CYS A O 1
ATOM 2008 N N . PRO A 1 260 ? -23.626 21.974 -28.126 1.00 31.14 260 PRO A N 1
ATOM 2009 C CA . PRO A 1 260 ? -24.565 22.776 -27.362 1.00 31.14 260 PRO A CA 1
ATOM 2010 C C . PRO A 1 260 ? -25.256 21.881 -26.323 1.00 31.14 260 PRO A C 1
ATOM 2012 O O . PRO A 1 260 ? -25.850 20.876 -26.690 1.00 31.14 260 PRO A O 1
ATOM 2015 N N . HIS A 1 261 ? -25.142 22.243 -25.041 1.00 27.30 261 HIS A N 1
ATOM 2016 C CA . HIS A 1 261 ? -26.086 22.035 -23.922 1.00 27.30 261 HIS A CA 1
ATOM 2017 C C . HIS A 1 261 ? -25.380 21.678 -22.597 1.00 27.30 261 HIS A C 1
ATOM 2019 O O . HIS A 1 261 ? -24.573 20.750 -22.555 1.00 27.30 261 HIS A O 1
ATOM 2025 N N . PRO A 1 262 ? -25.703 22.377 -21.488 1.00 34.22 262 PRO A N 1
ATOM 2026 C CA . PRO A 1 262 ? -25.154 22.094 -20.172 1.00 34.22 262 PRO A CA 1
ATOM 2027 C C . PRO A 1 262 ? -26.083 21.136 -19.415 1.00 34.22 262 PRO A C 1
ATOM 2029 O O . PRO A 1 262 ? -27.223 21.486 -19.117 1.00 34.22 262 PRO A O 1
ATOM 2032 N N . HIS A 1 263 ? -25.599 19.955 -19.033 1.00 27.47 263 HIS A N 1
ATOM 2033 C CA . HIS A 1 263 ? -26.237 19.183 -17.966 1.00 27.47 263 HIS A CA 1
ATOM 2034 C C . HIS A 1 263 ? -25.204 18.698 -16.936 1.00 27.47 263 HIS A C 1
ATOM 2036 O O . HIS A 1 263 ? -24.125 18.243 -17.312 1.00 27.47 263 HIS A O 1
ATOM 2042 N N . PRO A 1 264 ? -25.511 18.829 -15.631 1.00 30.95 264 PRO A N 1
ATOM 2043 C CA . PRO A 1 264 ? -24.586 18.535 -14.543 1.00 30.95 264 PRO A CA 1
ATOM 2044 C C . PRO A 1 264 ? -24.441 17.027 -14.310 1.00 30.95 264 PRO A C 1
ATOM 2046 O O . PRO A 1 264 ? -25.423 16.286 -14.373 1.00 30.95 264 PRO A O 1
ATOM 2049 N N . CYS A 1 265 ? -23.223 16.600 -13.960 1.00 28.61 265 CYS A N 1
ATOM 2050 C CA . CYS A 1 265 ? -22.890 15.249 -13.508 1.00 28.61 265 CYS A CA 1
ATOM 2051 C C . CYS A 1 265 ? -23.808 14.799 -12.358 1.00 28.61 265 CYS A C 1
ATOM 2053 O O . CYS A 1 265 ? -23.582 15.119 -11.190 1.00 28.61 265 CYS A O 1
ATOM 2055 N N . ARG A 1 266 ? -24.843 14.024 -12.689 1.00 26.20 266 ARG A N 1
ATOM 2056 C CA . ARG A 1 266 ? -25.617 13.210 -11.751 1.00 26.20 266 ARG A CA 1
ATOM 2057 C C . ARG A 1 266 ? -25.389 11.736 -12.081 1.00 26.20 266 ARG A C 1
ATOM 2059 O O . ARG A 1 266 ? -25.549 11.335 -13.222 1.00 26.20 266 ARG A O 1
ATOM 2066 N N . GLN A 1 267 ? -25.145 10.971 -11.018 1.00 26.44 267 GLN A N 1
ATOM 2067 C CA . GLN A 1 267 ? -25.325 9.520 -10.883 1.00 26.44 267 GLN A CA 1
ATOM 2068 C C . GLN A 1 267 ? -24.287 8.586 -11.524 1.00 26.44 267 GLN A C 1
ATOM 2070 O O . GLN A 1 267 ? -24.321 8.297 -12.709 1.00 26.44 267 GLN A O 1
ATOM 2075 N N . CYS A 1 268 ? -23.499 7.956 -10.647 1.00 24.92 268 CYS A N 1
ATOM 2076 C CA . CYS A 1 268 ? -23.264 6.511 -10.682 1.00 24.92 268 CYS A CA 1
ATOM 2077 C C . CYS A 1 268 ? -23.208 5.981 -9.236 1.00 24.92 268 CYS A C 1
ATOM 2079 O O . CYS A 1 268 ? -22.152 5.714 -8.678 1.00 24.92 268 CYS A O 1
ATOM 2081 N N . TRP A 1 269 ? -24.379 5.898 -8.600 1.00 25.53 269 TRP A N 1
ATOM 2082 C CA . TRP A 1 269 ? -24.646 5.026 -7.452 1.00 25.53 269 TRP A CA 1
ATOM 2083 C C . TRP A 1 269 ? -25.934 4.279 -7.787 1.00 25.53 269 TRP A C 1
ATOM 2085 O O . TRP A 1 269 ? -27.016 4.845 -7.631 1.00 25.53 269 TRP A O 1
ATOM 2095 N N . ARG A 1 270 ? -25.798 3.066 -8.336 1.00 23.22 270 ARG A N 1
ATOM 2096 C CA . ARG A 1 270 ? -26.767 1.951 -8.349 1.00 23.22 270 ARG A CA 1
ATOM 2097 C C . ARG A 1 270 ? -26.331 0.912 -9.390 1.00 23.22 270 ARG A C 1
ATOM 2099 O O . ARG A 1 270 ? -26.633 1.077 -10.568 1.00 23.22 270 ARG A O 1
ATOM 2106 N N . ARG A 1 271 ? -25.692 -0.156 -8.914 1.00 27.58 271 ARG A N 1
ATOM 2107 C CA . ARG A 1 271 ? -25.998 -1.588 -9.110 1.00 27.58 271 ARG A CA 1
ATOM 2108 C C . ARG A 1 271 ? -24.746 -2.406 -8.843 1.00 27.58 271 ARG A C 1
ATOM 2110 O O . ARG A 1 271 ? -23.691 -2.038 -9.393 1.00 27.58 271 ARG A O 1
#

Mean predicted aligned error: 11.96 Å

InterPro domains:
  IPR000180 Membrane dipeptidase, active site [PS00869] (145-167)
  IPR008257 Peptidase M19 [PF01244] (31-202)
  IPR008257 Peptidase M19 [PS51365] (22-202)
  IPR008257 Peptidase M19 [PTHR10443] (6-202)
  IPR032466 Metal-dependent hydrolase [SSF51556] (25-202)

Sequence (271 aa):
MPGCSVLALALVLCLLPPCTGQHHREEAERIMTTTPVIDGHNDLPWQLLKKFNNQLRLPEANLTLLNGTHTNIPKLHRGHVGGQFWSVYVPCDTQNKDAVKRTLEQIDVVHRMCELYPKTFACVVDSAGIQQAFQSKKVASLIGVEGGHSIDSSLGVLRTFYHLGVRYMTLTHSCNTPWADNWLVDTGDEPPLHHGLSPFGKVSGDSVGSRAWEQQPGGRRTWCWHPPAPCWLIKPSSGCTVCPPFMQGCHSPSCNPHCPHPHPCRQCWRR

Organism: NCBI:txid211598

Secondary structure (DSSP, 8-state):
---SSSHHHHHHGGGPPPPHHHHHHHHHHHHHHHS-EEEEEE-HHHHHHHHHTT-TTSGGG-TTT--SSS--HHHHHHTTEEEEEEEEE--GGGTTTTHHHHHHHHHHHHHHHHHH-TTTEEE--SHHHHHHHHHTT-EEEEEEEE-GGGGTT-HHHHHHHHHTTEEEEES-SSS-BTTB--THHHHTSS--SSSSB-HHHHHHHHTTT-------SSS-EE----SSSPPPEE-S---TTTS-S--------------------------

Foldseek 3Di:
DPDPPPVVVVVVVPPDPPDVVVVVVVVVVVVLLQVADAEEEDAVLVVCCVPPVLPCPPPCNQLCPHDPGCHGQVNCVVNSAQEYAYELEDDPVCQVHCLQVSSVVSLVSLVVVCVVCVLAEDADQDPVSSVVSSVSVHYHYAYEYEAPSNQNLDLVSVVVVSVSGHFKYFHHDPDDDPFADAQVCVVVNDPDPCVGGDPSRQVSCVVQAEPDDDDDDHAGWMFGDDPDYGDTDGPPDDDCVVPPPDDDDPDDPDDPPDDDDDDDDDDDDDD

Nearest PDB structures (foldseek):
  1itq-assembly1_B  TM=9.999E-01  e=5.345E-28  Homo sapiens
  3itc-assembly1_A  TM=9.475E-01  e=2.118E-18  Streptomyces coelicolor
  5lx7-assembly1_A-2  TM=9.335E-01  e=1.076E-17  Aspergillus fumigatus
  5lx1-assembly1_A-2  TM=9.343E-01  e=3.044E-17  Aspergillus fumigatus
  5lwz-assembly1_A  TM=9.196E-01  e=1.809E-17  Aspergillus fumigatus Af293

Solvent-accessible surface area (backbone atoms only — not comparable to full-atom values): 16225 Å² total; per-residue (Å²): 139,89,87,73,75,69,69,63,63,65,65,63,71,76,69,68,72,77,54,68,67,56,54,54,47,52,51,49,54,58,50,28,74,81,56,43,42,69,46,80,69,38,57,62,56,48,50,39,37,76,75,49,71,58,46,65,84,42,80,80,51,30,45,80,74,40,72,98,58,94,70,29,52,62,51,37,60,74,67,33,43,26,26,36,26,37,30,28,62,59,66,70,89,27,46,99,69,51,23,49,62,51,36,51,54,39,49,47,48,53,53,53,49,22,68,74,37,60,81,49,31,33,76,36,75,50,71,68,42,38,52,50,16,48,77,68,71,16,27,16,36,31,36,25,37,42,18,40,42,43,34,68,91,31,71,68,48,47,51,50,43,44,75,74,38,39,49,30,41,22,56,30,48,95,40,67,43,102,30,31,50,27,49,42,39,80,74,67,81,37,80,70,82,48,84,39,59,27,77,63,38,56,49,60,48,46,76,74,62,38,84,83,88,85,90,74,90,89,65,58,49,30,51,45,76,45,82,95,61,62,61,83,48,70,58,93,74,78,60,53,91,82,57,56,97,69,93,81,79,93,82,73,98,76,80,79,92,81,78,94,80,92,79,80,98,72,85,94,85,86,132

pLDDT: mean 78.46, std 26.48, range [23.22, 98.94]

Radius of gyration: 23.99 Å; Cα contacts (8 Å, |Δi|>4): 370; chains: 1; bounding box: 44×66×80 Å